Protein AF-A0A3P5Z8S3-F1 (afdb_monomer_lite)

Sequence (194 aa):
IYSYSTIAWAASMSKGVREDVEYGYKEKSTVGMVFNFFSGLGDKPSKGPMWKGVIVAYIIVALSWLIATANIFVVIHVIGSYQIYAMPVFEMMETLLVKKLNFRPTTILRFCVRSFYVAATMFLGMTFPIFGGLLAFFGGFAFAPTTYFIRLKYGLSWWANWVCIAFGIFLMVLSPIGELRTIVIQAKEYQFYS

InterPro domains:
  IPR013057 Amino acid transporter, transmembrane domain [PF01490] (64-176)

Secondary structure (DSSP, 8-state):
-HHHHHHHHHHHHHH---TTS--S-S--SHHHHHHHHHHHHHSPPPHHHHHHHHHHHHHHHHHHHHHHHHHHHHHHHHHHHHHHHHHHHHHHHHHHHHHTS-----HHHHHHHHHHHHHHHHHHHHH-TTHHHHHHHHHHHHHHHHTTSS---SSTHHHHHHHHHHHHHHHHHHHHHHHHHHHHHHHHH--S--

pLDDT: mean 77.06, std 12.46, range [44.19, 95.25]

Organism: Brassica campestris (NCBI:txid3711)

Foldseek 3Di:
DVLVVVLVVVLDVVVPDDPPDDPDDPDPDPVVVVVVVVVVVVDDDDPPSVVVSVVVSVVVVVVVVVVVVVVVVVVVVVVVVCVVVVVVVLVVVLCCCCPVVVDDDDPVVSVVSVVVVVVVVVVCVVQDVLVVLVVQLVVLQPPLPPVLPDDDDDDPCPVVSVVVNVVSVVSSVVRNVVSVVVSVVCVVPDDSDD

Structure (mmCIF, N/CA/C/O backbone):
data_AF-A0A3P5Z8S3-F1
#
_entry.id   AF-A0A3P5Z8S3-F1
#
loop_
_atom_site.group_PDB
_atom_site.id
_atom_site.type_symbol
_atom_site.label_atom_id
_atom_site.label_alt_id
_atom_site.label_comp_id
_atom_site.label_asym_id
_atom_site.label_entity_id
_atom_site.label_seq_id
_atom_site.pdbx_PDB_ins_code
_atom_site.Cartn_x
_atom_site.Cartn_y
_atom_site.Cartn_z
_atom_site.occupancy
_atom_site.B_iso_or_equiv
_atom_site.auth_seq_id
_atom_site.auth_comp_id
_atom_site.auth_asym_id
_atom_site.auth_atom_id
_atom_site.pdbx_PDB_model_num
ATOM 1 N N . ILE A 1 1 ? 19.200 -25.493 4.144 1.00 46.25 1 ILE A N 1
ATOM 2 C CA . ILE A 1 1 ? 19.167 -26.577 3.125 1.00 46.25 1 ILE A CA 1
ATOM 3 C C . ILE A 1 1 ? 18.846 -26.027 1.730 1.00 46.25 1 ILE A C 1
ATOM 5 O O . ILE A 1 1 ? 19.602 -26.315 0.815 1.00 46.25 1 ILE A O 1
ATOM 9 N N . TYR A 1 2 ? 17.852 -25.142 1.569 1.00 44.19 2 TYR A N 1
ATOM 10 C CA . TYR A 1 2 ? 17.514 -24.528 0.269 1.00 44.19 2 TYR A CA 1
ATOM 11 C C . TYR A 1 2 ? 18.638 -23.729 -0.424 1.00 44.19 2 TYR A C 1
ATOM 13 O O . TYR A 1 2 ? 18.627 -23.618 -1.647 1.00 44.19 2 TYR A O 1
ATOM 21 N N . SER A 1 3 ? 19.631 -23.218 0.315 1.00 50.75 3 SER A N 1
ATOM 22 C CA . SER A 1 3 ? 20.747 -22.448 -0.260 1.00 50.75 3 SER A CA 1
ATOM 23 C C . SER A 1 3 ? 21.758 -23.297 -1.037 1.00 50.75 3 SER A C 1
ATOM 25 O O . SER A 1 3 ? 22.283 -22.833 -2.037 1.00 50.75 3 SER A O 1
ATOM 27 N N . TYR A 1 4 ? 22.032 -24.546 -0.639 1.00 51.22 4 TYR A N 1
ATOM 28 C CA . TYR A 1 4 ? 23.038 -25.360 -1.342 1.00 51.22 4 TYR A CA 1
ATOM 29 C C . TYR A 1 4 ? 22.531 -25.850 -2.707 1.00 51.22 4 TYR A C 1
ATOM 31 O O . TYR A 1 4 ? 23.275 -25.826 -3.688 1.00 51.22 4 TYR A O 1
ATOM 39 N N . SER A 1 5 ? 21.249 -26.216 -2.798 1.00 57.47 5 SER A N 1
ATOM 40 C CA . SER A 1 5 ? 20.619 -26.666 -4.047 1.00 57.47 5 SER A CA 1
ATOM 41 C C . SER A 1 5 ? 20.479 -25.540 -5.076 1.00 57.47 5 SER A C 1
ATOM 43 O O . SER A 1 5 ? 20.698 -25.765 -6.263 1.00 57.47 5 SER A O 1
ATOM 45 N N . THR A 1 6 ? 20.181 -24.313 -4.639 1.00 57.97 6 THR A N 1
ATOM 46 C CA . THR A 1 6 ? 20.096 -23.142 -5.532 1.00 57.97 6 THR A CA 1
ATOM 47 C C . THR A 1 6 ? 21.464 -22.719 -6.065 1.00 57.97 6 THR A C 1
ATOM 49 O O . THR A 1 6 ? 21.572 -22.363 -7.236 1.00 57.97 6 THR A O 1
ATOM 52 N N . ILE A 1 7 ? 22.524 -22.834 -5.259 1.00 60.22 7 ILE A N 1
ATOM 53 C CA . ILE A 1 7 ? 23.904 -22.557 -5.692 1.00 60.22 7 ILE A CA 1
ATOM 54 C C . ILE A 1 7 ? 24.372 -23.579 -6.737 1.00 60.22 7 ILE A C 1
ATOM 56 O O . ILE A 1 7 ? 24.941 -23.193 -7.759 1.00 60.22 7 ILE A O 1
ATOM 60 N N . ALA A 1 8 ? 24.105 -24.872 -6.518 1.00 63.91 8 ALA A N 1
ATOM 61 C CA . ALA A 1 8 ? 24.443 -25.927 -7.476 1.00 63.91 8 ALA A CA 1
ATOM 62 C C . ALA A 1 8 ? 23.686 -25.760 -8.807 1.00 63.91 8 ALA A C 1
ATOM 64 O O . ALA A 1 8 ? 24.274 -25.900 -9.881 1.00 63.91 8 ALA A O 1
ATOM 65 N N . TRP A 1 9 ? 22.404 -25.391 -8.742 1.00 67.62 9 TRP A N 1
ATOM 66 C CA . TRP A 1 9 ? 21.573 -25.150 -9.921 1.00 67.62 9 TRP A CA 1
ATOM 67 C C . TRP A 1 9 ? 22.017 -23.906 -10.712 1.00 67.62 9 TRP A C 1
ATOM 69 O O . TRP A 1 9 ? 22.189 -23.978 -11.928 1.00 67.62 9 TRP A O 1
ATOM 79 N N . ALA A 1 10 ? 22.318 -22.794 -10.033 1.00 62.22 10 ALA A N 1
ATOM 80 C CA . ALA A 1 10 ? 22.828 -21.576 -10.669 1.00 62.22 10 ALA A CA 1
ATOM 81 C C . ALA A 1 10 ? 24.206 -21.782 -11.327 1.00 62.22 10 ALA A C 1
ATOM 83 O O . ALA A 1 10 ? 24.445 -21.317 -12.444 1.00 62.22 10 ALA A O 1
ATOM 84 N N . ALA A 1 11 ? 25.105 -22.526 -10.673 1.00 61.81 11 ALA A N 1
ATOM 85 C CA . ALA A 1 11 ? 26.405 -22.870 -11.244 1.00 61.81 11 ALA A CA 1
ATOM 86 C C . ALA A 1 11 ? 26.272 -23.780 -12.479 1.00 61.81 11 ALA A C 1
ATOM 88 O O . ALA A 1 11 ? 27.020 -23.598 -13.441 1.00 61.81 11 ALA A O 1
ATOM 89 N N . SER A 1 12 ? 25.303 -24.704 -12.473 1.00 65.06 12 SER A N 1
ATOM 90 C CA . SER A 1 12 ? 24.977 -25.562 -13.619 1.00 65.06 12 SER A CA 1
ATOM 91 C C . SER A 1 12 ? 24.490 -24.738 -14.815 1.00 65.06 12 SER A C 1
ATOM 93 O O . SER A 1 12 ? 25.054 -24.844 -15.902 1.00 65.06 12 SER A O 1
ATOM 95 N N . MET A 1 13 ? 23.543 -23.817 -14.597 1.00 67.44 13 MET A N 1
ATOM 96 C CA . MET A 1 13 ? 23.069 -22.915 -15.655 1.00 67.44 13 MET A CA 1
ATOM 97 C C . MET A 1 13 ? 24.183 -22.035 -16.230 1.00 67.44 13 MET A C 1
ATOM 99 O O . MET A 1 13 ? 24.263 -21.873 -17.442 1.00 67.44 13 MET A O 1
ATOM 103 N N . SER A 1 14 ? 25.077 -21.501 -15.386 1.00 63.34 14 SER A N 1
ATOM 104 C CA . SER A 1 14 ? 26.167 -20.628 -15.852 1.00 63.34 14 SER A CA 1
ATOM 105 C C . SER A 1 14 ? 27.211 -21.334 -16.723 1.00 63.34 14 SER A C 1
ATOM 107 O O . SER A 1 14 ? 27.906 -20.677 -17.494 1.00 63.34 14 SER A O 1
ATOM 109 N N . LYS A 1 15 ? 27.354 -22.659 -16.582 1.00 64.38 15 LYS A N 1
ATOM 110 C CA . LYS A 1 15 ? 28.307 -23.453 -17.367 1.00 64.38 15 LYS A CA 1
ATOM 111 C C . LYS A 1 15 ? 27.737 -23.896 -18.712 1.00 64.38 15 LYS A C 1
ATOM 113 O O . LYS A 1 15 ? 28.531 -24.207 -19.594 1.00 64.38 15 LYS A O 1
ATOM 118 N N . GLY A 1 16 ? 26.411 -23.890 -18.863 1.00 62.31 16 GLY A N 1
ATOM 119 C CA . GLY A 1 16 ? 25.730 -24.271 -20.097 1.00 62.31 16 GLY A CA 1
ATOM 120 C C . GLY A 1 16 ? 26.025 -25.707 -20.546 1.00 62.31 16 GLY A C 1
ATOM 121 O O . GLY A 1 16 ? 26.649 -26.502 -19.837 1.00 62.31 16 GLY A O 1
ATOM 122 N N . VAL A 1 17 ? 25.553 -26.043 -21.745 1.00 64.56 17 VAL A N 1
ATOM 123 C CA . VAL A 1 17 ? 25.921 -27.285 -22.435 1.00 64.56 17 VAL A CA 1
ATOM 124 C C . VAL A 1 17 ? 27.314 -27.083 -23.031 1.00 64.56 17 VAL A C 1
ATOM 126 O O . VAL A 1 17 ? 27.548 -26.119 -23.751 1.00 64.56 17 VAL A O 1
ATOM 129 N N . ARG A 1 18 ? 28.253 -27.964 -22.689 1.00 61.31 18 ARG A N 1
ATOM 130 C CA . ARG A 1 18 ? 29.611 -27.967 -23.227 1.00 61.31 18 ARG A CA 1
ATOM 131 C C . ARG A 1 18 ? 29.647 -28.885 -24.440 1.00 61.31 18 ARG A C 1
ATOM 133 O O . ARG A 1 18 ? 29.486 -30.092 -24.304 1.00 61.31 18 ARG A O 1
ATOM 140 N N . GLU A 1 19 ? 29.820 -28.292 -25.613 1.00 60.84 19 GLU A N 1
ATOM 141 C CA . GLU A 1 19 ? 29.729 -28.982 -26.907 1.00 60.84 19 GLU A CA 1
ATOM 142 C C . GLU A 1 19 ? 30.875 -29.983 -27.154 1.00 60.84 19 GLU A C 1
ATOM 144 O O . GLU A 1 19 ? 30.766 -30.841 -28.023 1.00 60.84 19 GLU A O 1
ATOM 149 N N . ASP A 1 20 ? 31.951 -29.924 -26.362 1.00 62.97 20 ASP A N 1
ATOM 150 C CA . ASP A 1 20 ? 33.158 -30.751 -26.472 1.00 62.97 20 ASP A CA 1
ATOM 151 C C . ASP A 1 20 ? 33.179 -31.973 -25.531 1.00 62.97 20 ASP A C 1
ATOM 153 O O . ASP A 1 20 ? 34.211 -32.632 -25.385 1.00 62.97 20 ASP A O 1
ATOM 157 N N . VAL A 1 21 ? 32.058 -32.293 -24.873 1.00 67.69 21 VAL A N 1
ATOM 158 C CA . VAL A 1 21 ? 31.990 -33.363 -23.867 1.00 67.69 21 VAL A CA 1
ATOM 159 C C . VAL A 1 21 ? 30.983 -34.432 -24.281 1.00 67.69 21 VAL A C 1
ATOM 161 O O . VAL A 1 21 ? 29.817 -34.150 -24.532 1.00 67.69 21 VAL A O 1
ATOM 164 N N . GLU A 1 22 ? 31.418 -35.691 -24.318 1.00 67.50 22 GLU A N 1
ATOM 165 C CA . GLU A 1 22 ? 30.537 -36.826 -24.592 1.00 67.50 22 GLU A CA 1
ATOM 166 C C . GLU A 1 22 ? 29.605 -37.075 -23.394 1.00 67.50 22 GLU A C 1
ATOM 168 O O . GLU A 1 22 ? 30.047 -37.453 -22.308 1.00 67.50 22 GLU A O 1
ATOM 173 N N . TYR A 1 23 ? 28.304 -36.846 -23.593 1.00 64.50 23 TYR A N 1
ATOM 174 C CA . TYR A 1 23 ? 27.258 -36.973 -22.567 1.00 64.50 23 TYR A CA 1
ATOM 175 C C . TYR A 1 23 ? 26.764 -38.414 -22.343 1.00 64.50 23 TYR A C 1
ATOM 177 O O . TYR A 1 23 ? 25.821 -38.640 -21.584 1.00 64.50 23 TYR A O 1
ATOM 185 N N . GLY A 1 24 ? 27.380 -39.395 -23.005 1.00 67.00 24 GLY A N 1
ATOM 186 C CA . GLY A 1 24 ? 27.080 -40.811 -22.819 1.00 67.00 24 GLY A CA 1
ATOM 187 C C . GLY A 1 24 ? 27.649 -41.369 -21.512 1.00 67.00 24 GLY A C 1
ATOM 188 O O . GLY A 1 24 ? 28.628 -40.862 -20.961 1.00 67.00 24 GLY A O 1
ATOM 189 N N . TYR A 1 25 ? 27.059 -42.461 -21.017 1.00 57.38 25 TYR A N 1
ATOM 190 C CA . TYR A 1 25 ? 27.659 -43.229 -19.929 1.00 57.38 25 TYR A CA 1
ATOM 191 C C . TYR A 1 25 ? 28.999 -43.795 -20.400 1.00 57.38 25 TYR A C 1
ATOM 193 O O . TYR A 1 25 ? 29.034 -44.684 -21.250 1.00 57.38 25 TYR A O 1
ATOM 201 N N . LYS A 1 26 ? 30.101 -43.292 -19.830 1.00 64.19 26 LYS A N 1
ATOM 202 C CA . LYS A 1 26 ? 31.448 -43.805 -20.128 1.00 64.19 26 LYS A CA 1
ATOM 203 C C . LYS A 1 26 ? 31.599 -45.294 -19.796 1.00 64.19 26 LYS A C 1
ATOM 205 O O . LYS A 1 26 ? 32.392 -45.974 -20.429 1.00 64.19 26 LYS A O 1
ATOM 210 N N . GLU A 1 27 ? 30.798 -45.802 -18.858 1.00 67.75 27 GLU A N 1
ATOM 211 C CA . GLU A 1 27 ? 30.760 -47.207 -18.451 1.00 67.75 27 GLU A CA 1
ATOM 212 C C . GLU A 1 27 ? 29.374 -47.808 -18.703 1.00 67.75 27 GLU A C 1
ATOM 214 O O . GLU A 1 27 ? 28.373 -47.305 -18.195 1.00 67.75 27 GLU A O 1
ATOM 219 N N . LYS A 1 28 ? 29.303 -48.921 -19.443 1.00 71.38 28 LYS A N 1
ATOM 220 C CA . LYS A 1 28 ? 28.037 -49.639 -19.710 1.00 71.38 28 LYS A CA 1
ATOM 221 C C . LYS A 1 28 ? 27.662 -50.641 -18.608 1.00 71.38 28 LYS A C 1
ATOM 223 O O . LYS A 1 28 ? 26.602 -51.256 -18.682 1.00 71.38 28 LYS A O 1
ATOM 228 N N . SER A 1 29 ? 28.519 -50.818 -17.596 1.00 77.88 29 SER A N 1
ATOM 229 C CA . SER A 1 29 ? 28.310 -51.756 -16.486 1.00 77.88 29 SER A CA 1
ATOM 230 C C . SER A 1 29 ? 27.855 -51.045 -15.205 1.00 77.88 29 SER A C 1
ATOM 232 O O . SER A 1 29 ? 28.361 -49.978 -14.849 1.00 77.88 29 SER A O 1
ATOM 234 N N . THR A 1 30 ? 26.922 -51.658 -14.468 1.00 78.56 30 THR A N 1
ATOM 235 C CA . THR A 1 30 ? 26.408 -51.134 -13.187 1.00 78.56 30 THR A CA 1
ATOM 236 C C . THR A 1 30 ? 27.520 -50.945 -12.153 1.00 78.56 30 THR A C 1
ATOM 238 O O . THR A 1 30 ? 27.520 -49.968 -11.411 1.00 78.56 30 THR A O 1
ATOM 241 N N . VAL A 1 31 ? 28.507 -51.845 -12.139 1.00 81.06 31 VAL A N 1
ATOM 242 C CA . VAL A 1 31 ? 29.645 -51.799 -11.209 1.00 81.06 31 VAL A CA 1
ATOM 243 C C . VAL A 1 31 ? 30.584 -50.633 -11.538 1.00 81.06 31 VAL A C 1
ATOM 245 O O . VAL A 1 31 ? 30.966 -49.891 -10.635 1.00 81.06 31 VAL A O 1
ATOM 248 N N . GLY A 1 32 ? 30.890 -50.403 -12.820 1.00 80.19 32 GLY A N 1
ATOM 249 C CA . GLY A 1 32 ? 31.724 -49.276 -13.256 1.00 80.19 32 GLY A CA 1
ATOM 250 C C . GLY A 1 32 ? 31.097 -47.913 -12.950 1.00 80.19 32 GLY A C 1
ATOM 251 O O . GLY A 1 32 ? 31.796 -46.990 -12.532 1.00 80.19 32 GLY A O 1
ATOM 252 N N . MET A 1 33 ? 29.769 -47.793 -13.061 1.00 78.81 33 MET A N 1
ATOM 253 C CA . MET A 1 33 ? 29.049 -46.580 -12.649 1.00 78.81 33 MET A CA 1
ATOM 254 C C . MET A 1 33 ? 29.159 -46.312 -11.141 1.00 78.81 33 MET A C 1
ATOM 256 O O . MET A 1 33 ? 29.400 -45.172 -10.747 1.00 78.81 33 MET A O 1
ATOM 260 N N . VAL A 1 34 ? 29.027 -47.344 -10.300 1.00 82.81 34 VAL A N 1
ATOM 261 C CA . VAL A 1 34 ? 29.135 -47.203 -8.837 1.00 82.81 34 VAL A CA 1
ATOM 262 C C . VAL A 1 34 ? 30.557 -46.816 -8.421 1.00 82.81 34 VAL A C 1
ATOM 264 O O . VAL A 1 34 ? 30.726 -45.909 -7.607 1.00 82.81 34 VAL A O 1
ATOM 267 N N . PHE A 1 35 ? 31.588 -47.431 -9.007 1.00 83.56 35 PHE A N 1
ATOM 268 C CA . PHE A 1 35 ? 32.975 -47.069 -8.698 1.00 83.56 35 PHE A CA 1
ATOM 269 C C . PHE A 1 35 ? 33.331 -45.653 -9.157 1.00 83.56 35 PHE A C 1
ATOM 271 O O . PHE 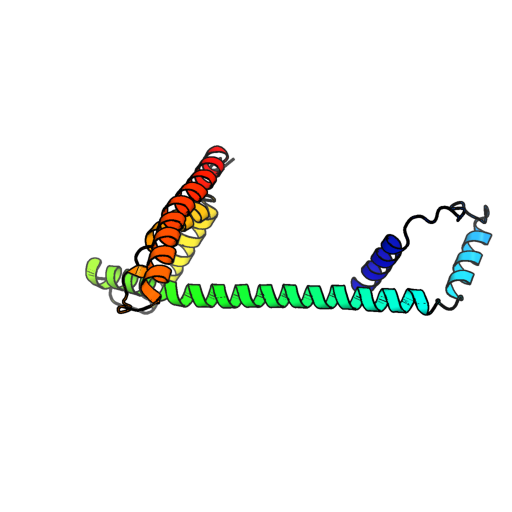A 1 35 ? 33.877 -44.893 -8.362 1.00 83.56 35 PHE A O 1
ATOM 278 N N . ASN A 1 36 ? 32.949 -45.252 -10.375 1.00 78.88 36 ASN A N 1
ATOM 279 C CA . ASN A 1 36 ? 33.179 -43.883 -10.852 1.00 78.88 36 ASN A CA 1
ATOM 280 C C . ASN A 1 36 ? 32.465 -42.835 -9.988 1.00 78.88 36 ASN A C 1
ATOM 282 O O . ASN A 1 36 ? 33.009 -41.756 -9.750 1.00 78.88 36 ASN A O 1
ATOM 286 N N . PHE A 1 37 ? 31.274 -43.155 -9.475 1.00 82.50 37 PHE A N 1
ATOM 287 C CA . PHE A 1 37 ? 30.573 -42.299 -8.524 1.00 82.50 37 PHE A CA 1
ATOM 288 C C . PHE A 1 37 ? 31.371 -42.113 -7.223 1.00 82.50 37 PHE A C 1
ATOM 290 O O . PHE A 1 37 ? 31.594 -40.978 -6.802 1.00 82.50 37 PHE A O 1
ATOM 297 N N . PHE A 1 38 ? 31.852 -43.200 -6.608 1.00 83.62 38 PHE A N 1
ATOM 298 C CA . PHE A 1 38 ? 32.649 -43.120 -5.377 1.00 83.62 38 PHE A CA 1
ATOM 299 C C . PHE A 1 38 ? 34.012 -42.449 -5.585 1.00 83.62 38 PHE A C 1
ATOM 301 O O . PHE A 1 38 ? 34.450 -41.694 -4.718 1.00 83.62 38 PHE A O 1
ATOM 308 N N . SER A 1 39 ? 34.659 -42.657 -6.733 1.00 78.50 39 SER A N 1
ATOM 309 C CA . SER A 1 39 ? 35.897 -41.957 -7.091 1.00 78.50 39 SER A CA 1
ATOM 310 C C . SER A 1 39 ? 35.679 -40.448 -7.221 1.00 78.50 39 SER A C 1
ATOM 312 O O . SER A 1 39 ? 36.454 -39.675 -6.663 1.00 78.50 39 SER A O 1
ATOM 314 N N . GLY A 1 40 ? 34.578 -40.020 -7.849 1.00 74.94 40 GLY A N 1
ATOM 315 C CA . GLY A 1 40 ? 34.229 -38.601 -7.970 1.00 74.94 40 GLY A CA 1
ATOM 316 C C . GLY A 1 40 ? 33.944 -37.901 -6.633 1.00 74.94 40 GLY A C 1
ATOM 317 O O . GLY A 1 40 ? 34.104 -36.686 -6.540 1.00 74.94 40 GLY A O 1
ATOM 318 N N . LEU A 1 41 ? 33.574 -38.643 -5.580 1.00 75.69 41 LEU A N 1
ATOM 319 C CA . LEU A 1 41 ? 33.438 -38.102 -4.218 1.00 75.69 41 LEU A CA 1
ATOM 320 C C . LEU A 1 41 ? 34.791 -37.835 -3.538 1.00 75.69 41 LEU A C 1
ATOM 322 O O . LEU A 1 41 ? 34.856 -37.025 -2.613 1.00 75.69 41 LEU A O 1
ATOM 326 N N . GLY A 1 42 ? 35.858 -38.514 -3.970 1.00 75.12 42 GLY A N 1
ATOM 327 C CA . GLY A 1 42 ? 37.213 -38.342 -3.439 1.00 75.12 42 GLY A CA 1
ATOM 328 C C . GLY A 1 42 ? 37.993 -37.190 -4.079 1.00 75.12 42 GLY A C 1
ATOM 329 O O . GLY A 1 42 ? 38.999 -36.743 -3.518 1.00 75.12 42 GLY A O 1
ATOM 330 N N . ASP A 1 43 ? 37.535 -36.690 -5.228 1.00 75.06 43 ASP A N 1
ATOM 331 C CA . ASP A 1 43 ? 38.222 -35.639 -5.970 1.00 75.06 43 ASP A CA 1
ATOM 332 C C . ASP A 1 43 ? 38.092 -34.274 -5.284 1.00 75.06 43 ASP A C 1
ATOM 334 O O . ASP A 1 43 ? 37.008 -33.785 -4.954 1.00 75.06 43 ASP A O 1
ATOM 338 N N . LYS A 1 44 ? 39.236 -33.612 -5.081 1.00 65.50 44 LYS A N 1
ATOM 339 C CA . LYS A 1 44 ? 39.278 -32.287 -4.453 1.00 65.50 44 LYS A CA 1
ATOM 340 C C . LYS A 1 44 ? 38.672 -31.245 -5.404 1.00 65.50 44 LYS A C 1
ATOM 342 O O . LYS A 1 44 ? 39.171 -31.082 -6.520 1.00 65.50 44 LYS A O 1
ATOM 347 N N . PRO A 1 45 ? 37.654 -30.478 -4.977 1.00 64.81 45 PRO A N 1
ATOM 348 C CA . PRO A 1 45 ? 37.000 -29.509 -5.845 1.00 64.81 45 PRO A CA 1
ATOM 349 C C . PRO A 1 45 ? 37.949 -28.374 -6.255 1.00 64.81 45 PRO A C 1
ATOM 351 O O . PRO A 1 45 ? 38.734 -27.853 -5.458 1.00 64.81 45 PRO A O 1
ATOM 354 N N . SER A 1 46 ? 37.852 -27.956 -7.519 1.00 68.88 46 SER A N 1
ATOM 355 C CA . SER A 1 46 ? 38.651 -26.859 -8.075 1.00 68.88 46 SER A CA 1
ATOM 356 C C . SER A 1 46 ? 38.274 -25.510 -7.448 1.00 68.88 46 SER A C 1
ATOM 358 O O . SER A 1 46 ? 37.108 -25.108 -7.451 1.00 68.88 46 SER A O 1
ATOM 360 N N . LYS A 1 47 ? 39.274 -24.772 -6.943 1.00 70.62 47 LYS A N 1
ATOM 361 C CA . LYS A 1 47 ? 39.077 -23.504 -6.212 1.00 70.62 47 LYS A CA 1
ATOM 362 C C . LYS A 1 47 ? 38.480 -22.380 -7.075 1.00 70.62 47 LYS A C 1
ATOM 364 O O . LYS A 1 47 ? 37.696 -21.586 -6.567 1.00 70.62 47 LYS A O 1
ATOM 369 N N . GLY A 1 48 ? 38.805 -22.312 -8.368 1.00 74.38 48 GLY A N 1
ATOM 370 C CA . GLY A 1 48 ? 38.390 -21.208 -9.251 1.00 74.38 48 GLY A CA 1
ATOM 371 C C . GLY A 1 48 ? 36.869 -21.110 -9.464 1.00 74.38 48 GLY A C 1
ATOM 372 O O . GLY A 1 48 ? 36.274 -20.074 -9.164 1.00 74.38 48 GLY A O 1
ATOM 373 N N . PRO A 1 49 ? 36.202 -22.180 -9.935 1.00 74.62 49 PRO A N 1
ATOM 374 C CA . PRO A 1 49 ? 34.744 -22.217 -10.064 1.00 74.62 49 PRO A CA 1
ATOM 375 C C . PRO A 1 49 ? 34.012 -22.066 -8.722 1.00 74.62 49 PRO A C 1
ATOM 377 O O . PRO A 1 49 ? 32.920 -21.506 -8.680 1.00 74.62 49 PRO A O 1
ATOM 380 N N . MET A 1 50 ? 34.621 -22.529 -7.626 1.00 71.56 50 MET A N 1
ATOM 381 C CA . MET A 1 50 ? 34.023 -22.482 -6.291 1.00 71.56 50 MET A CA 1
ATOM 382 C C . MET A 1 50 ? 33.883 -21.045 -5.774 1.00 71.56 50 MET A C 1
ATOM 384 O O . MET A 1 50 ? 32.816 -20.668 -5.299 1.00 71.56 50 MET A O 1
ATOM 388 N N . TRP A 1 51 ? 34.913 -20.211 -5.946 1.00 74.81 51 TRP A N 1
ATOM 389 C CA . TRP A 1 51 ? 34.859 -18.795 -5.560 1.00 74.81 51 TRP A CA 1
ATOM 390 C C . TRP A 1 51 ? 33.810 -18.005 -6.353 1.00 74.81 51 TRP A C 1
ATOM 392 O O . TRP A 1 51 ? 33.101 -17.183 -5.777 1.00 74.81 51 TRP A O 1
ATOM 402 N N . LYS A 1 52 ? 33.634 -18.306 -7.648 1.00 73.00 52 LYS A N 1
ATOM 403 C CA . LYS A 1 52 ? 32.552 -17.713 -8.454 1.00 73.00 52 LYS A CA 1
ATOM 404 C C . LYS A 1 52 ? 31.170 -18.090 -7.910 1.00 73.00 52 LYS A C 1
ATOM 406 O O . LYS A 1 52 ? 30.311 -17.222 -7.794 1.00 73.00 52 LYS A O 1
ATOM 411 N N . GLY A 1 53 ? 30.977 -19.352 -7.517 1.00 74.44 53 GLY A N 1
ATOM 412 C CA . GLY A 1 53 ? 29.737 -19.813 -6.884 1.00 74.44 53 GLY A CA 1
ATOM 413 C C . GLY A 1 53 ? 29.444 -19.113 -5.553 1.00 74.44 53 GLY A C 1
ATOM 414 O O . GLY A 1 53 ? 28.306 -18.719 -5.312 1.00 74.44 53 GLY A O 1
ATOM 415 N N . VAL A 1 54 ? 30.469 -18.889 -4.723 1.00 76.31 54 VAL A N 1
ATOM 416 C CA . VAL A 1 54 ? 30.336 -18.166 -3.444 1.00 76.31 54 VAL A CA 1
ATOM 417 C C . VAL A 1 54 ? 29.934 -16.705 -3.661 1.00 76.31 54 VAL A C 1
ATOM 419 O O . VAL A 1 54 ? 29.026 -16.218 -2.991 1.00 76.31 54 VAL A O 1
ATOM 422 N N . ILE A 1 55 ? 30.555 -16.014 -4.622 1.00 80.06 55 ILE A N 1
ATOM 423 C CA . ILE A 1 55 ? 30.224 -14.616 -4.940 1.00 80.06 55 ILE A CA 1
ATOM 424 C C . ILE A 1 55 ? 28.776 -14.500 -5.437 1.00 80.06 55 ILE A C 1
ATOM 426 O O . ILE A 1 55 ? 28.027 -13.650 -4.959 1.00 80.06 55 ILE A O 1
ATOM 430 N N . VAL A 1 56 ? 28.348 -15.386 -6.343 1.00 79.12 56 VAL A N 1
ATOM 431 C CA . VAL A 1 56 ? 26.963 -15.415 -6.847 1.00 79.12 56 VAL A CA 1
ATOM 432 C C . VAL A 1 56 ? 25.966 -15.697 -5.719 1.00 79.12 56 VAL A C 1
ATOM 434 O O . VAL A 1 56 ? 24.947 -15.016 -5.617 1.00 79.12 56 VAL A O 1
ATOM 437 N N . ALA A 1 57 ? 26.275 -16.644 -4.829 1.00 71.06 57 ALA A N 1
ATOM 438 C CA . ALA A 1 57 ? 25.446 -16.942 -3.663 1.00 71.06 57 ALA A CA 1
ATOM 439 C C . ALA A 1 57 ? 25.280 -15.718 -2.751 1.00 71.06 57 ALA A C 1
ATOM 441 O O . ALA A 1 57 ? 24.170 -15.413 -2.315 1.00 71.06 57 ALA A O 1
ATOM 442 N N . TYR A 1 58 ? 26.373 -14.994 -2.501 1.00 76.19 58 TYR A N 1
ATOM 443 C CA . TYR A 1 58 ? 26.358 -13.792 -1.674 1.00 76.19 58 TYR A CA 1
ATOM 444 C C . TYR A 1 58 ? 25.485 -12.687 -2.284 1.00 76.19 58 TYR A C 1
ATOM 446 O O . TYR A 1 58 ? 24.705 -12.065 -1.567 1.00 76.19 58 TYR A O 1
ATOM 454 N N . ILE A 1 59 ? 25.542 -12.493 -3.606 1.00 79.44 59 ILE A N 1
ATOM 455 C CA . ILE A 1 59 ? 24.711 -11.507 -4.319 1.00 79.44 59 ILE A CA 1
ATOM 456 C C . ILE A 1 59 ? 23.217 -11.858 -4.218 1.00 79.44 59 ILE A C 1
ATOM 458 O O . ILE A 1 59 ? 22.405 -10.982 -3.927 1.00 79.44 59 ILE A O 1
ATOM 462 N N . ILE A 1 60 ? 22.843 -13.130 -4.399 1.00 77.62 60 ILE A N 1
ATOM 463 C CA . ILE A 1 60 ? 21.440 -13.583 -4.294 1.00 77.62 60 ILE A CA 1
ATOM 464 C C . ILE A 1 60 ? 20.905 -13.390 -2.867 1.00 77.62 60 ILE A C 1
ATOM 466 O O . ILE A 1 60 ? 19.783 -12.909 -2.672 1.00 77.62 60 ILE A O 1
ATOM 470 N N . VAL A 1 61 ? 21.712 -13.739 -1.861 1.00 73.62 61 VAL A N 1
ATOM 471 C CA . VAL A 1 61 ? 21.353 -13.556 -0.449 1.00 73.62 61 VAL A CA 1
ATOM 472 C C . VAL A 1 61 ? 21.214 -12.068 -0.124 1.00 73.62 61 VAL A C 1
ATOM 474 O O . VAL A 1 61 ? 20.202 -11.670 0.449 1.00 73.62 61 VAL A O 1
ATOM 477 N N . ALA A 1 62 ? 22.167 -11.233 -0.544 1.00 78.69 62 ALA A N 1
ATOM 478 C CA . ALA A 1 62 ? 22.119 -9.786 -0.336 1.00 78.69 62 ALA A CA 1
ATOM 479 C C . ALA A 1 62 ? 20.879 -9.141 -0.982 1.00 78.69 62 ALA A C 1
ATOM 481 O O . ALA A 1 62 ? 20.215 -8.317 -0.353 1.00 78.69 62 ALA A O 1
ATOM 482 N N . LEU A 1 63 ? 20.513 -9.561 -2.198 1.00 78.44 63 LEU A N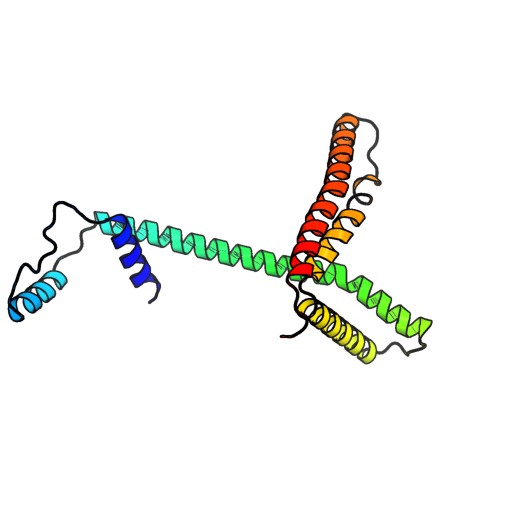 1
ATOM 483 C CA . LEU A 1 63 ? 19.314 -9.074 -2.882 1.00 78.44 63 LEU A CA 1
ATOM 484 C C . LEU A 1 63 ? 18.025 -9.487 -2.154 1.00 78.44 63 LEU A C 1
ATOM 486 O O . LEU A 1 63 ? 17.091 -8.697 -2.048 1.00 78.44 63 LEU A O 1
ATOM 490 N N . SER A 1 64 ? 17.989 -10.694 -1.589 1.00 82.75 64 SER A N 1
ATOM 491 C CA . SER A 1 64 ? 16.839 -11.176 -0.814 1.00 82.75 64 SER A CA 1
ATOM 492 C C . SER A 1 64 ? 16.622 -10.355 0.465 1.00 82.75 64 SER A C 1
ATOM 494 O O . SER A 1 64 ? 15.488 -9.996 0.781 1.00 82.75 64 SER A O 1
ATOM 496 N N . TRP A 1 65 ? 17.700 -9.987 1.170 1.00 84.44 65 TRP A N 1
ATOM 497 C CA . TRP A 1 65 ? 17.627 -9.092 2.335 1.00 84.44 65 TRP A CA 1
ATOM 498 C C . TRP A 1 65 ? 17.179 -7.676 1.964 1.00 84.44 65 TRP A C 1
ATOM 500 O O . TRP A 1 65 ? 16.419 -7.060 2.715 1.00 84.44 65 TRP A O 1
ATOM 510 N N . LEU A 1 66 ? 17.599 -7.173 0.799 1.00 87.19 66 LEU A N 1
ATOM 511 C CA . LEU A 1 66 ? 17.161 -5.874 0.288 1.00 87.19 66 LEU A CA 1
ATOM 512 C C . LEU A 1 66 ? 15.650 -5.865 0.013 1.00 87.19 66 LEU A C 1
ATOM 514 O O . LEU A 1 66 ? 14.957 -4.942 0.438 1.00 87.19 66 LEU A O 1
ATOM 518 N N . ILE A 1 67 ? 15.129 -6.919 -0.624 1.00 87.00 67 ILE A N 1
ATOM 519 C CA . ILE A 1 67 ? 13.690 -7.085 -0.888 1.00 87.00 67 ILE A CA 1
ATOM 520 C C . ILE A 1 67 ? 12.908 -7.190 0.428 1.00 87.00 67 ILE A C 1
ATOM 522 O O . ILE A 1 67 ? 11.891 -6.520 0.598 1.00 87.00 67 ILE A O 1
ATOM 526 N N . ALA A 1 68 ? 13.394 -7.981 1.390 1.00 91.12 68 ALA A N 1
ATOM 527 C CA . ALA A 1 68 ? 12.762 -8.102 2.703 1.00 91.12 68 ALA A CA 1
ATOM 528 C C . ALA A 1 68 ? 12.705 -6.751 3.437 1.00 91.12 68 ALA A C 1
ATOM 530 O O . ALA A 1 68 ? 11.667 -6.379 3.981 1.00 91.12 68 ALA A O 1
ATOM 531 N N . THR A 1 69 ? 13.796 -5.988 3.392 1.00 92.19 69 THR A N 1
ATOM 532 C CA . THR A 1 69 ? 13.875 -4.650 3.992 1.00 92.19 69 THR A CA 1
ATOM 533 C C . THR A 1 69 ? 12.908 -3.678 3.314 1.00 92.19 69 THR A C 1
ATOM 535 O O . THR A 1 69 ? 12.180 -2.963 4.002 1.00 92.19 69 THR A O 1
ATOM 538 N N . ALA A 1 70 ? 12.831 -3.688 1.980 1.00 91.75 70 ALA A N 1
ATOM 539 C CA . ALA A 1 70 ? 11.869 -2.877 1.234 1.00 91.75 70 ALA A CA 1
ATOM 540 C C . ALA A 1 70 ? 10.420 -3.209 1.628 1.00 91.75 70 ALA A C 1
ATOM 542 O O . ALA A 1 70 ? 9.636 -2.304 1.909 1.00 91.75 70 ALA A O 1
ATOM 543 N N . ASN A 1 71 ? 10.084 -4.497 1.748 1.00 93.69 71 ASN A N 1
ATOM 544 C CA . ASN A 1 71 ? 8.755 -4.928 2.180 1.00 93.69 71 ASN A CA 1
ATOM 545 C C . ASN A 1 71 ? 8.433 -4.469 3.612 1.00 93.69 71 ASN A C 1
ATOM 547 O O . ASN A 1 71 ? 7.312 -4.040 3.877 1.00 93.69 71 ASN A O 1
ATOM 551 N N . ILE A 1 72 ? 9.409 -4.491 4.526 1.00 95.25 72 ILE A N 1
ATOM 552 C CA . ILE A 1 72 ? 9.232 -3.967 5.891 1.00 95.25 72 ILE A CA 1
ATOM 553 C C . ILE A 1 72 ? 8.950 -2.459 5.865 1.00 95.25 72 ILE A C 1
ATOM 555 O O . ILE A 1 72 ? 8.029 -2.002 6.542 1.00 95.25 72 ILE A O 1
ATOM 559 N N . PHE A 1 73 ? 9.686 -1.684 5.062 1.00 92.19 73 PHE A N 1
ATOM 560 C CA . PHE A 1 73 ? 9.427 -0.249 4.917 1.00 92.19 73 PHE A CA 1
ATOM 561 C C . PHE A 1 73 ? 8.027 0.038 4.366 1.00 92.19 73 PHE A C 1
ATOM 563 O O . PHE A 1 73 ? 7.353 0.931 4.881 1.00 92.19 73 PHE A O 1
ATOM 570 N N . VAL A 1 74 ? 7.562 -0.740 3.383 1.00 94.38 74 VAL A N 1
ATOM 571 C CA . VAL A 1 74 ? 6.189 -0.634 2.862 1.00 94.38 74 VAL A CA 1
ATOM 572 C C . VAL A 1 74 ? 5.172 -0.890 3.974 1.00 94.38 74 VAL A C 1
ATOM 574 O O . VAL A 1 74 ? 4.250 -0.096 4.140 1.00 94.38 74 VAL A O 1
ATOM 577 N N . VAL A 1 75 ? 5.359 -1.929 4.792 1.00 94.81 75 VAL A N 1
ATOM 578 C CA . VAL A 1 75 ? 4.450 -2.229 5.912 1.00 94.81 75 VAL A CA 1
ATOM 579 C C . VAL A 1 75 ? 4.425 -1.091 6.934 1.00 94.81 75 VAL A C 1
ATOM 581 O O . VAL A 1 75 ? 3.346 -0.630 7.304 1.00 94.81 75 VAL A O 1
ATOM 584 N N . ILE A 1 76 ? 5.589 -0.592 7.359 1.00 94.62 76 ILE A N 1
ATOM 585 C CA . ILE A 1 76 ? 5.678 0.517 8.322 1.00 94.62 76 ILE A CA 1
ATOM 586 C C . ILE A 1 76 ? 4.994 1.773 7.765 1.00 94.62 76 ILE A C 1
ATOM 588 O O . ILE A 1 76 ? 4.219 2.421 8.471 1.00 94.62 76 ILE A O 1
ATOM 592 N N . HIS A 1 77 ? 5.238 2.102 6.496 1.00 93.12 77 HIS A N 1
ATOM 593 C CA . HIS A 1 77 ? 4.625 3.249 5.830 1.00 93.12 77 HIS A CA 1
ATOM 594 C C . HIS A 1 77 ? 3.099 3.117 5.718 1.00 93.12 77 HIS A C 1
ATOM 596 O O . HIS A 1 77 ? 2.373 4.071 6.006 1.00 93.12 77 HIS A O 1
ATOM 602 N N . VAL A 1 78 ? 2.595 1.941 5.334 1.00 93.00 78 VAL A N 1
ATOM 603 C CA . VAL A 1 78 ? 1.152 1.681 5.207 1.00 93.00 78 VAL A CA 1
ATOM 604 C C . VAL A 1 78 ? 0.466 1.762 6.572 1.00 93.00 78 VAL A C 1
ATOM 606 O O . VAL A 1 78 ? -0.582 2.392 6.693 1.00 93.00 78 VAL A O 1
ATOM 609 N N . ILE A 1 79 ? 1.079 1.214 7.626 1.00 91.69 79 ILE A N 1
ATOM 610 C CA . ILE A 1 79 ? 0.550 1.330 8.993 1.00 91.69 79 ILE A CA 1
ATOM 611 C C . ILE A 1 79 ? 0.545 2.798 9.445 1.00 91.69 79 ILE A C 1
ATOM 613 O O . ILE A 1 79 ? -0.458 3.273 9.979 1.00 91.69 79 ILE A O 1
ATOM 617 N N . GLY A 1 80 ? 1.637 3.533 9.215 1.00 92.38 80 GLY A N 1
ATOM 618 C CA . GLY A 1 80 ? 1.758 4.938 9.613 1.00 92.38 80 GLY A CA 1
ATOM 619 C C . GLY A 1 80 ? 0.770 5.857 8.889 1.00 92.38 80 GLY A C 1
ATOM 620 O O . GLY A 1 80 ? 0.075 6.645 9.530 1.00 92.38 80 GLY A O 1
ATOM 621 N N . SER A 1 81 ? 0.655 5.723 7.567 1.00 89.62 81 SER A N 1
ATOM 622 C CA . SER A 1 81 ? -0.318 6.483 6.772 1.00 89.62 81 SER A CA 1
ATOM 623 C C . SER A 1 81 ? -1.756 6.156 7.182 1.00 89.62 81 SER A C 1
ATOM 625 O O . SER A 1 81 ? -2.547 7.079 7.383 1.00 89.62 81 SER A O 1
ATOM 627 N N . TYR A 1 82 ? -2.086 4.880 7.419 1.00 90.62 82 TYR A N 1
ATOM 628 C CA . TYR A 1 82 ? -3.411 4.488 7.903 1.00 90.62 82 TYR A CA 1
ATOM 629 C C . TYR A 1 82 ? -3.773 5.169 9.228 1.00 90.62 82 TYR A C 1
ATOM 631 O O . TYR A 1 82 ? -4.875 5.694 9.359 1.00 90.62 82 TYR A O 1
ATOM 639 N N . GLN A 1 83 ? -2.855 5.214 10.198 1.00 87.75 83 GLN A N 1
ATOM 640 C CA . GLN A 1 83 ? -3.108 5.868 11.489 1.00 87.75 83 GLN A CA 1
ATOM 641 C C . GLN A 1 83 ? -3.433 7.360 11.323 1.00 87.75 83 GLN A C 1
ATOM 643 O O . GLN A 1 83 ? -4.404 7.844 11.907 1.00 87.75 83 GLN A O 1
ATOM 648 N N . ILE A 1 84 ? -2.663 8.071 10.494 1.00 90.69 84 ILE A N 1
ATOM 649 C CA . ILE A 1 84 ? -2.845 9.510 10.252 1.00 90.69 84 ILE A CA 1
ATOM 650 C C . ILE A 1 84 ? -4.185 9.788 9.558 1.00 90.69 84 ILE A C 1
ATOM 652 O O . ILE A 1 84 ? -4.905 10.701 9.960 1.00 90.69 84 ILE A O 1
ATOM 656 N N . TYR A 1 85 ? -4.552 8.996 8.546 1.00 88.19 85 TYR A N 1
ATOM 657 C CA . TYR A 1 85 ? -5.788 9.216 7.788 1.00 88.19 85 TYR A CA 1
ATOM 658 C C . TYR A 1 85 ? -7.048 8.695 8.493 1.00 88.19 85 TYR A C 1
ATOM 660 O O . TYR A 1 85 ? -8.115 9.292 8.349 1.00 88.19 85 TYR A O 1
ATOM 668 N N . ALA A 1 86 ? -6.962 7.614 9.271 1.00 89.19 86 ALA A N 1
ATOM 669 C CA . ALA A 1 86 ? -8.128 7.017 9.920 1.00 89.19 86 ALA A CA 1
ATOM 670 C C . ALA A 1 86 ? -8.582 7.787 11.174 1.00 89.19 86 ALA A C 1
ATOM 672 O O . ALA A 1 86 ? -9.775 7.806 11.480 1.00 89.19 86 ALA A O 1
ATOM 673 N N . MET A 1 87 ? -7.666 8.450 11.889 1.00 90.38 87 MET A N 1
ATOM 674 C CA . MET A 1 87 ? -7.979 9.202 13.112 1.00 90.38 87 MET A CA 1
ATOM 675 C C . MET A 1 87 ? -9.083 10.267 12.933 1.00 90.38 87 MET A C 1
ATOM 677 O O . MET A 1 87 ? -10.085 10.176 13.647 1.00 90.38 87 MET A O 1
ATOM 681 N N . PRO A 1 88 ? -8.996 11.209 11.970 1.00 89.00 88 PRO A N 1
ATOM 682 C CA . PRO A 1 88 ? -10.047 12.211 11.774 1.00 89.00 88 PRO A CA 1
ATOM 683 C C . PRO A 1 88 ? -11.381 11.592 11.335 1.00 89.00 88 PRO A C 1
ATOM 685 O O . PRO A 1 88 ? -12.449 12.075 11.710 1.00 89.00 88 PRO A O 1
ATOM 688 N N . VAL A 1 89 ? -11.345 10.487 10.582 1.00 89.62 89 VAL A N 1
ATOM 689 C CA . VAL A 1 89 ? -12.557 9.766 10.162 1.00 89.62 89 VAL A CA 1
ATOM 690 C C . VAL A 1 89 ? -13.256 9.138 11.368 1.00 89.62 89 VAL A C 1
ATOM 692 O O . VAL A 1 89 ? -14.475 9.265 11.511 1.00 89.62 89 VAL A O 1
ATOM 695 N N . PHE A 1 90 ? -12.501 8.510 12.275 1.00 90.62 90 PHE A N 1
ATOM 696 C CA . PHE A 1 90 ? -13.054 7.959 13.513 1.00 90.62 90 PHE A CA 1
ATOM 697 C C . PHE A 1 90 ? -13.685 9.037 14.393 1.00 90.62 90 PHE A C 1
ATOM 699 O O . PHE A 1 90 ? -14.781 8.829 14.914 1.00 90.62 90 PHE A O 1
ATOM 706 N N . GLU A 1 91 ? -13.034 10.191 14.523 1.00 89.50 91 GLU A N 1
ATOM 707 C CA . GLU A 1 91 ? -13.557 11.321 15.298 1.00 89.50 91 GLU A CA 1
ATOM 708 C C . GLU A 1 91 ? -14.826 11.918 14.675 1.00 89.50 91 GLU A C 1
ATOM 710 O O . GLU A 1 91 ? -15.772 12.263 15.393 1.00 89.50 91 GLU A O 1
ATOM 715 N N . MET A 1 92 ? -14.897 11.981 13.342 1.00 90.19 92 MET A N 1
ATOM 716 C CA . MET A 1 92 ? -16.094 12.429 12.631 1.00 90.19 92 MET A CA 1
ATOM 717 C C . MET A 1 92 ? -17.269 11.469 12.853 1.00 90.19 92 MET A C 1
ATOM 719 O O . MET A 1 92 ? -18.362 11.918 13.196 1.00 90.19 92 MET A O 1
ATOM 723 N N . MET A 1 93 ? -17.057 10.155 12.732 1.00 88.31 93 MET A N 1
ATOM 724 C CA . MET A 1 93 ? -18.107 9.159 12.988 1.00 88.31 93 MET A CA 1
ATOM 725 C C . MET A 1 93 ? -18.586 9.171 14.444 1.00 88.31 93 MET A C 1
ATOM 727 O O . MET A 1 93 ? -19.790 9.118 14.695 1.00 88.31 93 MET A O 1
ATOM 731 N N . GLU A 1 94 ? -17.667 9.284 15.407 1.00 87.88 94 GLU A N 1
ATOM 732 C CA . GLU A 1 94 ? -18.005 9.408 16.830 1.00 87.88 94 GLU A CA 1
ATOM 733 C C . GLU A 1 94 ? -18.837 10.675 17.082 1.00 87.88 94 GLU A C 1
ATOM 735 O O . GLU A 1 94 ? -19.879 10.622 17.738 1.00 87.88 94 GLU A O 1
ATOM 740 N N . THR A 1 95 ? -18.445 11.799 16.478 1.00 88.19 95 THR A N 1
ATOM 741 C CA . THR A 1 95 ? -19.188 13.062 16.578 1.00 88.19 95 THR A CA 1
ATOM 742 C C . THR A 1 95 ? -20.589 12.951 15.975 1.00 88.19 95 THR A C 1
ATOM 744 O O . THR A 1 95 ? -21.542 13.467 16.560 1.00 88.19 95 THR A O 1
ATOM 747 N N . LEU A 1 96 ? -20.745 12.264 14.840 1.00 88.25 96 LEU A N 1
ATOM 748 C CA . LEU A 1 96 ? -22.054 12.013 14.232 1.00 88.25 96 LEU A CA 1
ATOM 749 C C . LEU A 1 96 ? -22.944 11.172 15.161 1.00 88.25 96 LEU A C 1
ATOM 751 O O . LEU A 1 96 ? -24.085 11.548 15.424 1.00 88.25 96 LEU A O 1
ATOM 755 N N . LEU A 1 97 ? -22.424 10.085 15.728 1.00 87.62 97 LEU A N 1
ATOM 756 C CA . LEU A 1 97 ? -23.192 9.213 16.622 1.00 87.62 97 LEU A CA 1
ATOM 757 C C . LEU A 1 97 ? -23.598 9.910 17.925 1.00 87.62 97 LEU A C 1
ATOM 759 O O . LEU A 1 97 ? -24.732 9.767 18.382 1.00 87.62 97 LEU A O 1
ATOM 763 N N . VAL A 1 98 ? -22.701 10.704 18.506 1.00 88.75 98 VAL A N 1
ATOM 764 C CA . VAL A 1 98 ? -22.963 11.388 19.777 1.00 88.75 98 VAL A CA 1
ATOM 765 C C . VAL A 1 98 ? -23.857 12.613 19.584 1.00 88.75 98 VAL A C 1
ATOM 767 O O . VAL A 1 98 ? -24.804 12.801 20.343 1.00 88.75 98 VAL A O 1
ATOM 770 N N . LYS A 1 99 ? -23.598 13.447 18.566 1.00 86.94 99 LYS A N 1
ATOM 771 C CA . LYS A 1 99 ? -24.300 14.735 18.396 1.00 86.94 99 LYS A CA 1
ATOM 772 C C . LYS A 1 99 ? -25.532 14.677 17.496 1.00 86.94 99 LYS A C 1
ATOM 774 O O . LYS A 1 99 ? -26.425 15.498 17.674 1.00 86.94 99 LYS A O 1
ATOM 779 N N . LYS A 1 100 ? -25.586 13.777 16.506 1.00 85.12 100 LYS A N 1
ATOM 780 C CA . LYS A 1 100 ? -26.760 13.631 15.619 1.00 85.12 100 LYS A CA 1
ATOM 781 C C . LYS A 1 100 ? -27.686 12.502 16.056 1.00 85.12 100 LYS A C 1
ATOM 783 O O . LYS A 1 100 ? -28.893 12.653 15.920 1.00 85.12 100 LYS A O 1
ATOM 788 N N . LEU A 1 101 ? -27.137 11.402 16.576 1.00 85.62 101 LEU A N 1
ATOM 789 C CA . LEU A 1 101 ? -27.911 10.220 16.986 1.00 85.62 101 LEU A CA 1
ATOM 790 C C . LEU A 1 101 ? -28.099 10.102 18.513 1.00 85.62 101 LEU A C 1
ATOM 792 O O . LEU A 1 101 ? -28.669 9.122 18.978 1.00 85.62 101 LEU A O 1
ATOM 796 N N . ASN A 1 102 ? -27.681 11.115 19.288 1.00 86.44 102 ASN A N 1
ATOM 797 C CA . ASN A 1 102 ? -27.857 11.215 20.747 1.00 86.44 102 ASN A CA 1
ATOM 798 C C . ASN A 1 102 ? -27.323 10.012 21.555 1.00 86.44 102 ASN A C 1
ATOM 800 O O . ASN A 1 102 ? -27.803 9.728 22.657 1.00 86.44 102 ASN A O 1
ATOM 804 N N . PHE A 1 103 ? -26.303 9.312 21.052 1.00 85.38 103 PHE A N 1
ATOM 805 C CA . PHE A 1 103 ? -25.625 8.277 21.830 1.00 85.38 103 PHE A CA 1
ATOM 806 C C . PHE A 1 103 ? -24.713 8.886 22.900 1.00 85.38 103 PHE A C 1
ATOM 808 O O . PHE A 1 103 ? -24.093 9.931 22.708 1.00 85.38 103 PHE A O 1
ATOM 815 N N . ARG A 1 104 ? -24.586 8.205 24.044 1.00 84.25 104 ARG A N 1
ATOM 816 C CA . ARG A 1 104 ? -23.648 8.617 25.096 1.00 84.25 104 ARG A CA 1
ATOM 817 C C . ARG A 1 104 ? -22.213 8.249 24.688 1.00 84.25 104 ARG A C 1
ATOM 819 O O . ARG A 1 104 ? -21.993 7.107 24.274 1.00 84.25 104 ARG A O 1
ATOM 826 N N . PRO A 1 105 ? -21.233 9.157 24.836 1.00 83.88 105 PRO A N 1
ATOM 827 C CA . PRO A 1 105 ? -19.839 8.858 24.531 1.00 83.88 105 PRO A CA 1
ATOM 828 C C . PRO A 1 105 ? -19.308 7.829 25.536 1.00 83.88 105 PRO A C 1
ATOM 830 O O . PRO A 1 105 ? -19.145 8.116 26.720 1.00 83.88 105 PRO A O 1
ATOM 833 N N . THR A 1 106 ? -19.071 6.604 25.069 1.00 88.75 106 THR A N 1
ATOM 834 C CA . THR A 1 106 ? -18.543 5.499 25.881 1.00 88.75 106 THR A CA 1
ATOM 835 C C . THR A 1 106 ? -17.384 4.823 25.161 1.00 88.75 106 THR A C 1
ATOM 837 O O . THR A 1 106 ? -17.343 4.768 23.932 1.00 88.75 106 THR A O 1
ATOM 840 N N . THR A 1 107 ? -16.441 4.254 25.912 1.00 84.19 107 THR A N 1
ATOM 841 C CA . THR A 1 107 ? -15.301 3.513 25.342 1.00 84.19 107 THR A CA 1
ATOM 842 C C . THR A 1 107 ? -15.754 2.311 24.506 1.00 84.19 107 THR A C 1
ATOM 844 O O . THR A 1 107 ? -15.1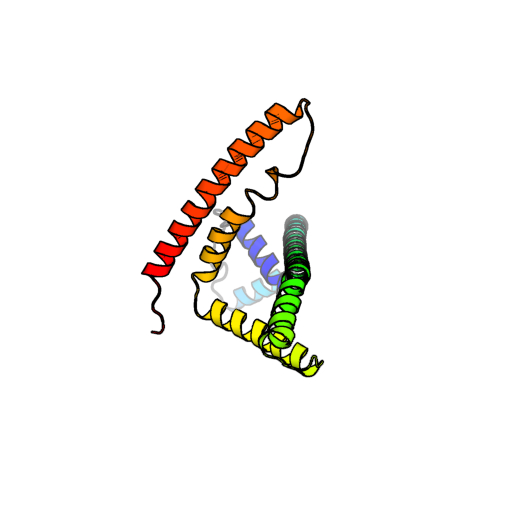29 1.988 23.499 1.00 84.19 107 THR A O 1
ATOM 847 N N . ILE A 1 108 ? -16.884 1.697 24.878 1.00 86.88 108 ILE A N 1
ATOM 848 C CA . ILE A 1 108 ? -17.509 0.595 24.136 1.00 86.88 108 ILE A CA 1
ATOM 849 C C . ILE A 1 108 ? -18.028 1.090 22.784 1.00 86.88 108 ILE A C 1
ATOM 851 O O . ILE A 1 108 ? -17.729 0.474 21.766 1.00 86.88 108 ILE A O 1
ATOM 855 N N . LEU A 1 109 ? -18.720 2.237 22.747 1.00 84.94 109 LEU A N 1
ATOM 856 C CA . LEU A 1 109 ? -19.176 2.843 21.492 1.00 84.94 109 LEU A CA 1
ATOM 857 C C . LEU A 1 109 ? -17.995 3.091 20.544 1.00 84.94 109 LEU A C 1
ATOM 859 O O . LEU A 1 109 ? -18.061 2.719 19.377 1.00 84.94 109 LEU A O 1
ATOM 863 N N . ARG A 1 110 ? -16.879 3.629 21.050 1.00 86.25 110 ARG A N 1
ATOM 864 C CA . ARG A 1 110 ? -15.662 3.856 20.247 1.00 86.25 110 ARG A CA 1
ATOM 865 C C . ARG A 1 110 ? -15.096 2.558 19.675 1.00 86.25 110 ARG A C 1
ATOM 867 O O . ARG A 1 110 ? -14.729 2.514 18.502 1.00 86.25 110 ARG A O 1
ATOM 874 N N . PHE A 1 111 ? -15.032 1.504 20.485 1.00 91.19 111 PHE A N 1
ATOM 875 C CA . PHE A 1 111 ? -14.551 0.196 20.044 1.00 91.19 111 PHE A CA 1
ATOM 876 C C . PHE A 1 111 ? -15.467 -0.432 18.982 1.00 91.19 111 PHE A C 1
ATOM 878 O O . PHE A 1 111 ? -14.977 -0.899 17.950 1.00 91.19 111 PHE A O 1
ATOM 885 N N . CYS A 1 112 ? -16.786 -0.385 19.188 1.00 89.50 112 CYS A N 1
ATOM 886 C CA . CYS A 1 112 ? -17.773 -0.885 18.231 1.00 89.50 112 CYS A CA 1
ATOM 887 C C . CYS A 1 112 ? -17.708 -0.130 16.900 1.00 89.50 112 CYS A C 1
ATOM 889 O O . CYS A 1 112 ? -17.656 -0.762 15.849 1.00 89.50 112 CYS A O 1
ATOM 891 N N . VAL A 1 113 ? -17.647 1.203 16.931 1.00 89.50 113 VAL A N 1
ATOM 892 C CA . VAL A 1 113 ? -17.585 2.046 15.724 1.00 89.50 113 VAL A CA 1
ATOM 893 C C . VAL A 1 113 ? -16.315 1.781 14.922 1.00 89.50 113 VAL A C 1
ATOM 895 O O . VAL A 1 113 ? -16.380 1.630 13.704 1.00 89.50 113 VAL A O 1
ATOM 898 N N . ARG A 1 114 ? -15.163 1.668 15.592 1.00 90.00 114 ARG A N 1
ATOM 899 C CA . ARG A 1 114 ? -13.890 1.345 14.931 1.00 90.00 114 ARG A CA 1
ATOM 900 C C . ARG A 1 114 ? -13.908 -0.047 14.307 1.00 90.00 114 ARG A C 1
ATOM 902 O O . ARG A 1 114 ? -13.522 -0.193 13.152 1.00 90.00 114 ARG A O 1
ATOM 909 N N . SER A 1 115 ? -14.389 -1.047 15.042 1.00 91.25 115 SER A N 1
ATOM 910 C CA . SER A 1 115 ? -14.460 -2.429 14.552 1.00 91.25 115 SER A CA 1
ATOM 911 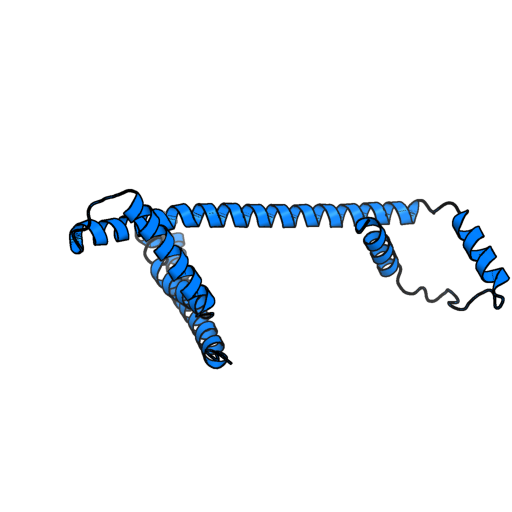C C . SER A 1 115 ? -15.429 -2.558 13.378 1.00 91.25 115 SER A C 1
ATOM 913 O O . SER A 1 115 ? -15.103 -3.189 12.376 1.00 91.25 115 SER A O 1
ATOM 915 N N . PHE A 1 116 ? -16.588 -1.902 13.464 1.00 91.19 116 PHE A N 1
ATOM 916 C CA . PHE A 1 116 ? -17.572 -1.870 12.388 1.00 91.19 116 PHE A CA 1
ATOM 917 C C . PHE A 1 116 ? -17.028 -1.180 11.136 1.00 91.19 116 PHE A C 1
ATOM 919 O O . PHE A 1 116 ? -17.163 -1.717 10.043 1.00 91.19 116 PHE A O 1
ATOM 926 N N . TYR A 1 117 ? -16.364 -0.031 11.282 1.00 88.69 117 TYR A N 1
ATOM 927 C CA . TYR A 1 117 ? -15.746 0.668 10.155 1.00 88.69 117 TYR A CA 1
ATOM 928 C C . TYR A 1 117 ? -14.698 -0.195 9.441 1.00 88.69 117 TYR A C 1
ATOM 930 O O . TYR A 1 117 ? -14.712 -0.304 8.214 1.00 88.69 117 TYR A O 1
ATOM 938 N N . VAL A 1 118 ? -13.809 -0.845 10.199 1.00 91.50 118 VAL A N 1
ATOM 939 C CA . VAL A 1 118 ? -12.780 -1.727 9.626 1.00 91.50 118 VAL A CA 1
ATOM 940 C C . VAL A 1 118 ? -13.423 -2.928 8.931 1.00 91.50 118 VAL A C 1
ATOM 942 O O . VAL A 1 118 ? -13.066 -3.239 7.799 1.00 91.50 118 VAL A O 1
ATOM 945 N N . ALA A 1 119 ? -14.418 -3.563 9.553 1.00 92.56 119 ALA A N 1
ATOM 946 C CA . ALA A 1 119 ? -15.138 -4.679 8.943 1.00 92.56 119 ALA A CA 1
ATOM 947 C C . ALA A 1 119 ? -15.876 -4.265 7.657 1.00 92.56 119 ALA A C 1
ATOM 949 O O . ALA A 1 119 ? -15.798 -4.965 6.650 1.00 92.56 119 ALA A O 1
ATOM 950 N N . ALA A 1 120 ? -16.543 -3.108 7.661 1.00 89.25 120 ALA A N 1
ATOM 951 C CA . ALA A 1 120 ? -17.265 -2.588 6.505 1.00 89.25 120 ALA A CA 1
ATOM 952 C C . ALA A 1 120 ? -16.317 -2.262 5.341 1.00 89.25 120 ALA A C 1
ATOM 954 O O . ALA A 1 120 ? -16.572 -2.653 4.205 1.00 89.25 120 ALA A O 1
ATOM 955 N N . THR A 1 121 ? -15.200 -1.586 5.616 1.00 87.75 121 THR A N 1
ATOM 956 C CA . THR A 1 121 ? -14.195 -1.254 4.590 1.00 87.75 121 THR A CA 1
ATOM 957 C C . THR A 1 121 ? -13.489 -2.494 4.041 1.00 87.75 121 THR A C 1
ATOM 959 O O . THR A 1 121 ? -13.279 -2.582 2.832 1.00 87.75 121 THR A O 1
ATOM 962 N N . MET A 1 122 ? -13.200 -3.490 4.884 1.00 89.06 122 MET A N 1
ATOM 963 C CA . MET A 1 122 ? -12.665 -4.787 4.457 1.00 89.06 122 MET A CA 1
ATOM 964 C C . MET A 1 122 ? -13.658 -5.545 3.567 1.00 89.06 122 MET A C 1
ATOM 966 O O . MET A 1 122 ? -13.275 -6.056 2.516 1.00 89.06 122 MET A O 1
ATOM 970 N N . PHE A 1 123 ? -14.939 -5.563 3.941 1.00 88.81 123 PHE A N 1
ATOM 971 C CA . PHE A 1 123 ? -15.997 -6.183 3.146 1.00 88.81 123 PHE A CA 1
ATOM 972 C C . PHE A 1 123 ? -16.158 -5.510 1.777 1.00 88.81 123 PHE A C 1
ATOM 974 O O . PHE A 1 123 ? -16.214 -6.197 0.756 1.00 88.81 123 PHE A O 1
ATOM 981 N N . LEU A 1 124 ? -16.174 -4.174 1.731 1.00 85.88 124 LEU A N 1
ATOM 982 C CA . LEU A 1 124 ? -16.248 -3.420 0.477 1.00 85.88 124 LEU A CA 1
ATOM 983 C C . LEU A 1 124 ? -15.022 -3.663 -0.412 1.00 85.88 124 LEU A C 1
ATOM 985 O O . LEU A 1 124 ? -15.183 -3.851 -1.615 1.00 85.88 124 LEU A O 1
ATOM 989 N N . GLY A 1 125 ? -13.821 -3.717 0.173 1.00 83.19 125 GLY A N 1
ATOM 990 C CA . GLY A 1 125 ? -12.585 -3.993 -0.562 1.00 83.19 125 GLY A CA 1
ATOM 991 C C . GLY A 1 125 ? -12.525 -5.403 -1.155 1.00 83.19 125 GLY A C 1
ATOM 992 O O . GLY A 1 125 ? -11.993 -5.578 -2.246 1.00 83.19 125 GLY A O 1
ATOM 993 N N . MET A 1 126 ? -13.098 -6.400 -0.475 1.00 83.38 126 MET A N 1
ATOM 994 C CA . MET A 1 126 ? -13.208 -7.765 -1.009 1.00 83.38 126 MET A CA 1
ATOM 995 C C . MET A 1 126 ? -14.318 -7.900 -2.051 1.00 83.38 126 MET A C 1
ATOM 997 O O . MET A 1 126 ? -14.157 -8.627 -3.026 1.00 83.38 126 MET A O 1
ATOM 1001 N N . THR A 1 127 ? -15.440 -7.210 -1.845 1.00 82.00 127 THR A N 1
ATOM 1002 C CA . THR A 1 127 ? -16.607 -7.309 -2.729 1.00 82.00 127 THR A CA 1
ATOM 1003 C C . THR A 1 127 ? -16.348 -6.610 -4.060 1.00 82.00 127 THR A C 1
ATOM 1005 O O . THR A 1 127 ? -16.678 -7.156 -5.107 1.00 82.00 127 THR A O 1
ATOM 1008 N N . PHE A 1 128 ? -15.733 -5.425 -4.047 1.00 82.00 128 PHE A N 1
ATOM 1009 C CA . PHE A 1 128 ? -15.538 -4.609 -5.243 1.00 82.00 128 PHE A CA 1
ATOM 1010 C C . PHE A 1 128 ? -14.056 -4.543 -5.646 1.00 82.00 128 PHE A C 1
ATOM 1012 O O . PHE A 1 128 ? -13.339 -3.659 -5.172 1.00 82.00 128 PHE A O 1
ATOM 1019 N N . PRO A 1 129 ? -13.585 -5.378 -6.593 1.00 76.06 129 PRO A N 1
ATOM 1020 C CA . PRO A 1 129 ? -12.201 -5.312 -7.079 1.00 76.06 129 PRO A CA 1
ATOM 1021 C C . PRO A 1 129 ? -11.880 -3.981 -7.791 1.00 76.06 129 PRO A C 1
ATOM 1023 O O . PRO A 1 129 ? -10.719 -3.605 -7.917 1.00 76.06 129 PRO A O 1
ATOM 1026 N N . ILE A 1 130 ? -12.915 -3.236 -8.200 1.00 82.12 130 ILE A N 1
ATOM 1027 C CA . ILE A 1 130 ? -12.853 -1.920 -8.859 1.00 82.12 130 ILE A CA 1
ATOM 1028 C C . ILE A 1 130 ? -12.544 -0.784 -7.860 1.00 82.12 130 ILE A C 1
ATOM 1030 O O . ILE A 1 130 ? -12.137 0.312 -8.250 1.00 82.12 130 ILE A O 1
ATOM 1034 N N . PHE A 1 131 ? -12.725 -1.019 -6.555 1.00 80.50 131 PHE A N 1
ATOM 1035 C CA . PHE A 1 131 ? -12.674 0.037 -5.538 1.00 80.50 131 PHE A CA 1
ATOM 1036 C C . PHE A 1 131 ? -11.313 0.747 -5.474 1.00 80.50 131 PHE A C 1
ATOM 1038 O O . PHE A 1 131 ? -11.258 1.952 -5.239 1.00 80.50 131 PHE A O 1
ATOM 1045 N N . GLY A 1 132 ? -10.220 0.032 -5.765 1.00 80.56 132 GLY A N 1
ATOM 1046 C CA . GLY A 1 132 ? -8.880 0.617 -5.858 1.00 80.56 132 GLY A CA 1
ATOM 1047 C C . GLY A 1 132 ? -8.753 1.669 -6.967 1.00 80.56 132 GLY A C 1
ATOM 1048 O O . GLY A 1 132 ? -8.281 2.773 -6.700 1.00 80.56 132 GLY A O 1
ATOM 1049 N N . GLY A 1 133 ? -9.241 1.367 -8.176 1.00 83.06 133 GLY A N 1
ATOM 1050 C CA . GLY A 1 133 ? -9.237 2.320 -9.295 1.00 83.06 133 GLY A CA 1
ATOM 1051 C C . GLY A 1 133 ? -10.160 3.514 -9.041 1.00 83.06 133 GLY A C 1
ATOM 1052 O O . GLY A 1 133 ? -9.831 4.653 -9.365 1.00 83.06 133 GLY A O 1
ATOM 1053 N N . LEU A 1 134 ? -11.290 3.286 -8.362 1.00 84.69 134 LEU A N 1
ATOM 1054 C CA . LEU A 1 134 ? -12.210 4.358 -7.976 1.00 84.69 134 LEU A CA 1
ATOM 1055 C C . LEU A 1 134 ? -11.587 5.332 -6.960 1.00 84.69 134 LEU A C 1
ATOM 1057 O O . LEU A 1 134 ? -11.730 6.548 -7.095 1.00 84.69 134 LEU A O 1
ATOM 1061 N N . LEU A 1 135 ? -10.878 4.820 -5.950 1.00 83.06 135 LEU A N 1
ATOM 1062 C CA . LEU A 1 135 ? -10.161 5.654 -4.980 1.00 83.06 135 LEU A CA 1
ATOM 1063 C C . LEU A 1 135 ? -9.031 6.450 -5.642 1.00 83.06 135 LEU A C 1
ATOM 1065 O O . LEU A 1 135 ? -8.856 7.628 -5.329 1.00 83.06 135 LEU A O 1
ATOM 1069 N N . ALA A 1 136 ? -8.300 5.834 -6.573 1.00 81.19 136 ALA A N 1
ATOM 1070 C CA . ALA A 1 136 ? -7.255 6.502 -7.344 1.00 81.19 136 ALA A CA 1
ATOM 1071 C C . ALA A 1 136 ? -7.826 7.623 -8.233 1.00 81.19 136 ALA A C 1
ATOM 1073 O O . ALA A 1 136 ? -7.276 8.726 -8.256 1.00 81.19 136 ALA A O 1
ATOM 1074 N N . PHE A 1 137 ? -8.979 7.389 -8.868 1.00 84.25 137 PHE A N 1
ATOM 1075 C CA . PHE A 1 137 ? -9.716 8.395 -9.637 1.00 84.25 137 PHE A CA 1
ATOM 1076 C C . PHE A 1 137 ? -10.064 9.629 -8.787 1.00 84.25 137 PHE A C 1
ATOM 1078 O O . PHE A 1 137 ? -9.724 10.751 -9.165 1.00 84.25 137 PHE A O 1
ATOM 1085 N N . PHE A 1 138 ? -10.677 9.446 -7.610 1.00 82.62 138 PHE A N 1
ATOM 1086 C CA . PHE A 1 138 ? -11.013 10.567 -6.717 1.00 82.62 138 PHE A CA 1
ATOM 1087 C C . PHE A 1 138 ? -9.781 11.223 -6.075 1.00 82.62 138 PHE A C 1
ATOM 1089 O O . PHE A 1 138 ? -9.768 12.440 -5.878 1.00 82.62 138 PHE A O 1
ATOM 1096 N N . GLY A 1 139 ? -8.727 10.450 -5.796 1.00 76.75 139 GLY A N 1
ATOM 1097 C CA . GLY A 1 139 ? -7.441 10.971 -5.333 1.00 76.75 139 GLY A CA 1
ATOM 1098 C C . GLY A 1 139 ? -6.810 11.928 -6.347 1.00 76.75 139 GLY A C 1
ATOM 1099 O O . GLY A 1 139 ? -6.382 13.021 -5.972 1.00 76.75 139 GLY A O 1
ATOM 1100 N N . GLY A 1 140 ? -6.844 11.580 -7.638 1.00 75.50 140 GLY A N 1
ATOM 1101 C CA . GLY A 1 140 ? -6.357 12.434 -8.727 1.00 75.50 140 GLY A CA 1
ATOM 1102 C C . GLY A 1 140 ? -7.014 13.822 -8.767 1.00 75.50 140 GLY A C 1
ATOM 1103 O O . GLY A 1 140 ? -6.329 14.817 -9.002 1.00 75.50 140 GLY A O 1
ATOM 1104 N N . PHE A 1 141 ? -8.311 13.919 -8.448 1.00 72.06 141 PHE A N 1
ATOM 1105 C CA . PHE A 1 141 ? -9.019 15.205 -8.346 1.00 72.06 141 PHE A CA 1
ATOM 1106 C C . PHE A 1 141 ? -8.681 15.998 -7.075 1.00 72.06 141 PHE A C 1
ATOM 1108 O O . PHE A 1 141 ? -8.644 17.227 -7.110 1.00 72.06 141 PHE A O 1
ATOM 1115 N N . ALA A 1 142 ? -8.450 15.323 -5.946 1.00 70.44 142 ALA A N 1
ATOM 1116 C CA . ALA A 1 142 ? -8.308 15.968 -4.637 1.00 70.44 142 ALA A CA 1
ATOM 1117 C C . ALA A 1 142 ? -6.902 16.544 -4.357 1.00 70.44 142 ALA A C 1
ATOM 1119 O O . ALA A 1 142 ? -6.772 17.513 -3.602 1.00 70.44 142 ALA A O 1
ATOM 1120 N N . PHE A 1 143 ? -5.845 15.976 -4.950 1.00 62.25 143 PHE A N 1
ATOM 1121 C CA . PHE A 1 143 ? -4.453 16.391 -4.693 1.00 62.25 143 PHE A CA 1
ATOM 1122 C C . PHE A 1 143 ? -3.968 17.566 -5.562 1.00 62.25 143 PHE A C 1
ATOM 1124 O O . PHE A 1 143 ? -3.032 18.278 -5.184 1.00 62.25 143 PHE A O 1
ATOM 1131 N N . ALA A 1 144 ? -4.620 17.817 -6.700 1.00 58.72 144 ALA A N 1
ATOM 1132 C CA . ALA A 1 144 ? -4.245 18.886 -7.625 1.00 58.72 144 ALA A CA 1
ATOM 1133 C C . ALA A 1 144 ? -4.526 20.323 -7.116 1.00 58.72 144 ALA A C 1
ATOM 1135 O O . ALA A 1 144 ? -3.734 21.206 -7.422 1.00 58.72 144 ALA A O 1
ATOM 1136 N N . PRO A 1 145 ? -5.569 20.620 -6.313 1.00 56.03 145 PRO A N 1
ATOM 1137 C CA . PRO A 1 145 ? -5.780 21.974 -5.780 1.00 56.03 145 PRO A CA 1
ATOM 1138 C C . PRO A 1 145 ? -4.932 22.269 -4.533 1.00 56.03 145 PRO A C 1
ATOM 1140 O O . PRO A 1 145 ? -4.439 23.380 -4.339 1.00 56.03 145 PRO A O 1
ATOM 1143 N N . THR A 1 146 ? -4.743 21.281 -3.659 1.00 57.81 146 THR A N 1
ATOM 1144 C CA . THR A 1 146 ? -4.199 21.492 -2.306 1.00 57.81 146 THR A CA 1
ATOM 1145 C C . THR A 1 146 ? -2.704 21.815 -2.285 1.00 57.81 146 THR A C 1
ATOM 1147 O O . THR A 1 146 ? -2.254 22.527 -1.389 1.00 57.81 146 THR A O 1
ATOM 1150 N N . THR A 1 147 ? -1.951 21.381 -3.301 1.00 56.47 147 THR A N 1
ATOM 1151 C CA . THR A 1 147 ? -0.501 21.633 -3.406 1.00 56.47 147 THR A CA 1
ATOM 1152 C C . THR A 1 147 ? -0.177 23.023 -3.974 1.00 56.47 147 THR A C 1
ATOM 1154 O O . THR A 1 147 ? 0.876 23.582 -3.678 1.00 56.47 147 THR A O 1
ATOM 1157 N N . TYR A 1 148 ? -1.086 23.624 -4.751 1.00 54.28 148 TYR A N 1
ATOM 1158 C CA . TYR A 1 148 ? -0.785 24.821 -5.550 1.00 54.28 148 TYR A CA 1
ATOM 1159 C C . TYR A 1 148 ? -1.366 26.123 -4.991 1.00 54.28 148 TYR A C 1
ATOM 1161 O O . TYR A 1 148 ? -0.861 27.201 -5.305 1.00 54.28 148 TYR A O 1
ATOM 1169 N N . PHE A 1 149 ? -2.388 26.061 -4.131 1.00 53.91 149 PHE A N 1
ATOM 1170 C CA . PHE A 1 149 ? -3.010 27.272 -3.579 1.00 53.91 149 PHE A CA 1
ATOM 1171 C C . PHE A 1 149 ? -2.266 27.889 -2.379 1.00 53.91 149 PHE A C 1
ATOM 1173 O O . PHE A 1 149 ? -2.603 28.998 -1.957 1.00 53.91 149 PHE A O 1
ATOM 1180 N N . ILE A 1 150 ? -1.228 27.244 -1.831 1.00 56.75 150 ILE A N 1
ATOM 1181 C CA . ILE A 1 150 ? -0.524 27.735 -0.634 1.00 56.75 150 ILE A CA 1
ATOM 1182 C C . ILE A 1 150 ? 0.851 28.322 -1.003 1.00 56.75 150 ILE A C 1
ATOM 1184 O O . ILE A 1 150 ? 1.875 27.655 -0.977 1.00 56.75 150 ILE A O 1
ATOM 1188 N N . ARG A 1 151 ? 0.806 29.626 -1.330 1.00 45.69 151 ARG A N 1
ATOM 1189 C CA . ARG A 1 151 ? 1.854 30.678 -1.296 1.00 45.69 151 ARG A CA 1
ATOM 1190 C C . ARG A 1 151 ? 3.293 30.298 -1.666 1.00 45.69 151 ARG A C 1
ATOM 1192 O O . ARG A 1 151 ? 3.983 29.763 -0.814 1.00 45.69 151 ARG A O 1
ATOM 1199 N N . LEU A 1 152 ? 3.825 30.928 -2.725 1.00 49.00 152 LEU A N 1
ATOM 1200 C CA . LEU A 1 152 ? 5.149 31.578 -2.687 1.00 49.00 152 LEU A CA 1
ATOM 1201 C C . LEU A 1 152 ? 5.185 32.856 -3.551 1.00 49.00 152 LEU A C 1
ATOM 1203 O O . LEU A 1 152 ? 4.661 32.907 -4.659 1.00 49.00 152 LEU A O 1
ATOM 1207 N N . LYS A 1 153 ? 5.780 33.909 -2.977 1.00 47.94 153 LYS A N 1
ATOM 1208 C CA . LYS A 1 153 ? 5.918 35.275 -3.509 1.00 47.94 153 LYS A CA 1
ATOM 1209 C C . LYS A 1 153 ? 6.881 35.343 -4.717 1.00 47.94 153 LYS A C 1
ATOM 1211 O O . LYS A 1 153 ? 7.764 34.505 -4.858 1.00 47.94 153 LYS A O 1
ATOM 1216 N N . TYR A 1 154 ? 6.697 36.375 -5.546 1.00 50.50 154 TYR A N 1
ATOM 1217 C CA . TYR A 1 154 ? 7.397 36.704 -6.801 1.00 50.50 154 TYR A CA 1
ATOM 1218 C C . TYR A 1 154 ? 8.939 36.520 -6.777 1.00 50.50 154 TYR A C 1
ATOM 1220 O O . TYR A 1 154 ? 9.629 37.168 -5.997 1.00 50.50 154 TYR A O 1
ATOM 1228 N N . GLY A 1 155 ? 9.466 35.665 -7.671 1.00 55.38 155 GLY A N 1
ATOM 1229 C CA . GLY A 1 155 ? 10.896 35.377 -7.931 1.00 55.38 155 GLY A CA 1
ATOM 1230 C C . GLY A 1 155 ? 11.060 34.300 -9.031 1.00 55.38 155 GLY A C 1
ATOM 1231 O O . GLY A 1 155 ? 10.038 33.890 -9.571 1.00 55.38 155 GLY A O 1
ATOM 1232 N N . LEU A 1 156 ? 12.280 33.796 -9.340 1.00 51.44 156 LEU A N 1
ATOM 1233 C CA . LEU A 1 156 ? 12.594 32.677 -10.294 1.00 51.44 156 LEU A CA 1
ATOM 1234 C C . LEU A 1 156 ? 11.638 31.461 -10.196 1.00 51.44 156 LEU A C 1
ATOM 1236 O O . LEU A 1 156 ? 11.448 30.709 -11.148 1.00 51.44 156 LEU A O 1
ATOM 1240 N N . SER A 1 157 ? 10.985 31.335 -9.044 1.00 58.44 157 SER A N 1
ATOM 1241 C CA . SER A 1 157 ? 9.794 30.536 -8.760 1.00 58.44 157 SER A CA 1
ATOM 1242 C C . SER A 1 157 ? 8.631 30.696 -9.762 1.00 58.44 157 SER A C 1
ATOM 1244 O O . SER A 1 157 ? 7.871 29.758 -9.922 1.00 58.44 157 SER A O 1
ATOM 1246 N N . TRP A 1 158 ? 8.466 31.813 -10.484 1.00 62.50 158 TRP A N 1
ATOM 1247 C CA . TRP A 1 158 ? 7.311 32.049 -11.372 1.00 62.50 158 TRP A CA 1
ATOM 1248 C C . TRP A 1 158 ? 7.250 31.058 -12.539 1.00 62.50 158 TRP A C 1
ATOM 1250 O O . TRP A 1 158 ? 6.214 30.435 -12.752 1.00 62.50 158 TRP A O 1
ATOM 1260 N N . TRP A 1 159 ? 8.365 30.845 -13.245 1.00 66.88 159 TRP A N 1
ATOM 1261 C CA . TRP A 1 159 ? 8.432 29.861 -14.332 1.00 66.88 159 TRP A CA 1
ATOM 1262 C C . TRP A 1 159 ? 8.334 28.427 -13.807 1.00 66.88 159 TRP A C 1
ATOM 1264 O O . TRP A 1 159 ? 7.613 27.615 -14.380 1.00 66.88 159 TRP A O 1
ATOM 1274 N N . ALA A 1 160 ? 8.992 28.125 -12.683 1.00 67.44 160 ALA A N 1
ATOM 1275 C CA . ALA A 1 160 ? 8.889 26.816 -12.040 1.00 67.44 160 ALA A CA 1
ATOM 1276 C C . ALA A 1 160 ? 7.453 26.526 -11.565 1.00 67.44 160 ALA A C 1
ATOM 1278 O O . ALA A 1 160 ? 6.969 25.410 -11.716 1.00 67.44 160 ALA A O 1
ATOM 1279 N N . ASN A 1 161 ? 6.744 27.539 -11.063 1.00 69.31 161 ASN A N 1
ATOM 1280 C CA . ASN A 1 161 ? 5.355 27.448 -10.636 1.00 69.31 161 ASN A CA 1
ATOM 1281 C C . ASN A 1 161 ? 4.418 27.269 -11.835 1.00 69.31 161 ASN A C 1
ATOM 1283 O O . ASN A 1 161 ? 3.559 26.403 -11.790 1.00 69.31 161 ASN A O 1
ATOM 1287 N N . TRP A 1 162 ? 4.613 27.998 -12.938 1.00 71.75 162 TRP A N 1
ATOM 1288 C CA . TRP A 1 162 ? 3.830 27.800 -14.166 1.00 71.75 162 TRP A CA 1
ATOM 1289 C C . TRP A 1 162 ? 4.027 26.414 -14.782 1.00 71.75 162 TRP A C 1
ATOM 1291 O O . TRP A 1 162 ? 3.047 25.780 -15.167 1.00 71.75 162 TRP A O 1
ATOM 1301 N N . VAL A 1 163 ? 5.265 25.915 -14.828 1.00 76.44 163 VAL A N 1
ATOM 1302 C CA . VAL A 1 163 ? 5.557 24.546 -15.281 1.00 76.44 163 VAL A CA 1
ATOM 1303 C C . VAL A 1 163 ? 4.932 23.525 -14.333 1.00 76.44 163 VAL A C 1
ATOM 1305 O O . VAL A 1 163 ? 4.307 22.575 -14.792 1.00 76.44 163 VAL A O 1
ATOM 1308 N N . CYS A 1 164 ? 5.028 23.740 -13.019 1.00 70.50 164 CYS A N 1
ATOM 1309 C CA . CYS A 1 164 ? 4.422 22.860 -12.028 1.00 70.50 164 CYS A CA 1
ATOM 1310 C C . CYS A 1 164 ? 2.888 22.879 -12.123 1.00 70.50 164 CYS A C 1
ATOM 1312 O O . CYS A 1 164 ? 2.280 21.824 -12.014 1.00 70.50 164 CYS A O 1
ATOM 1314 N N . ILE A 1 165 ? 2.257 24.030 -12.379 1.00 74.50 165 ILE A N 1
ATOM 1315 C CA . ILE A 1 165 ? 0.802 24.166 -12.570 1.00 74.50 165 ILE A CA 1
ATOM 1316 C C . ILE A 1 165 ? 0.368 23.471 -13.860 1.00 74.50 165 ILE A C 1
ATOM 1318 O O . ILE A 1 165 ? -0.580 22.691 -13.840 1.00 74.50 165 ILE A O 1
ATOM 1322 N N . ALA A 1 166 ? 1.067 23.703 -14.972 1.00 79.00 166 ALA A N 1
ATOM 1323 C CA . ALA A 1 166 ? 0.769 23.040 -16.239 1.00 79.00 166 ALA A CA 1
ATOM 1324 C C . ALA A 1 166 ? 0.918 21.515 -16.117 1.00 79.00 166 ALA A C 1
ATOM 1326 O O . ALA A 1 166 ? 0.049 20.769 -16.565 1.00 79.00 166 ALA A O 1
ATOM 1327 N N . PHE A 1 167 ? 1.973 21.054 -15.443 1.00 79.25 167 PHE A N 1
ATOM 1328 C CA . PHE A 1 167 ? 2.199 1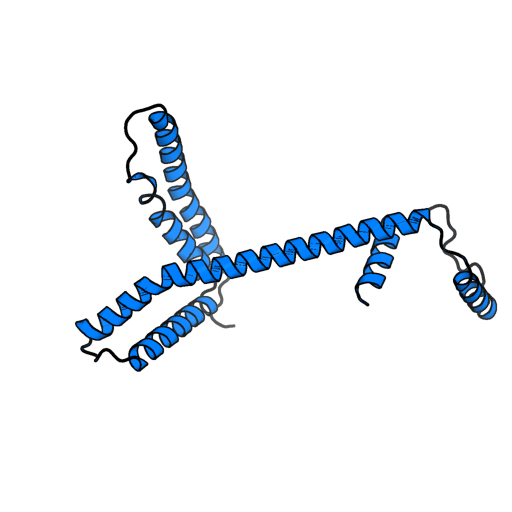9.639 -15.168 1.00 79.25 167 PHE A CA 1
ATOM 1329 C C . PHE A 1 167 ? 1.162 19.064 -14.192 1.00 79.25 167 PHE A C 1
ATOM 1331 O O . PHE A 1 167 ? 0.647 17.977 -14.423 1.00 79.25 167 PHE A O 1
ATOM 1338 N N . GLY A 1 168 ? 0.783 19.801 -13.148 1.00 76.00 168 GLY A N 1
ATOM 1339 C CA . GLY A 1 168 ? -0.246 19.402 -12.186 1.00 76.00 168 GLY A CA 1
ATOM 1340 C C . GLY A 1 168 ? -1.632 19.290 -12.820 1.00 76.00 168 GLY A C 1
ATOM 1341 O O . GLY A 1 168 ? -2.334 18.310 -12.584 1.00 76.00 168 GLY A O 1
ATOM 1342 N N . ILE A 1 169 ? -2.003 20.232 -13.693 1.00 80.00 169 ILE A N 1
ATOM 1343 C CA . ILE A 1 169 ? -3.244 20.171 -14.481 1.00 80.00 169 ILE A CA 1
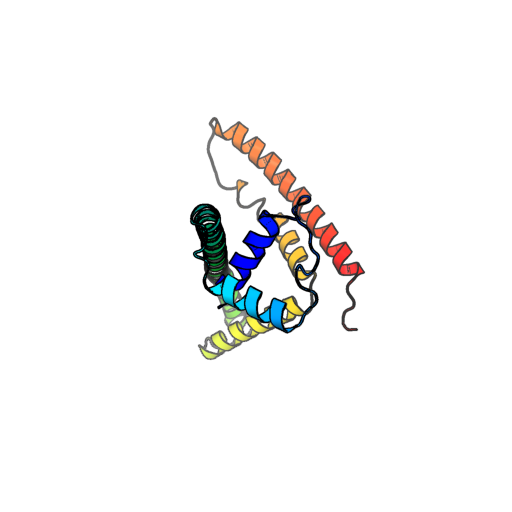ATOM 1344 C C . ILE A 1 169 ? -3.199 18.991 -15.456 1.00 80.00 169 ILE A C 1
ATOM 1346 O O . ILE A 1 169 ? -4.179 18.260 -15.579 1.00 80.00 169 ILE A O 1
ATOM 1350 N N . PHE A 1 170 ? -2.061 18.761 -16.113 1.00 83.12 170 PHE A N 1
ATOM 1351 C CA . PHE A 1 170 ? -1.885 17.614 -17.001 1.00 83.12 170 PHE A CA 1
ATOM 1352 C C . PHE A 1 170 ? -2.047 16.285 -16.249 1.00 83.12 170 PHE A C 1
ATOM 1354 O O . PHE A 1 170 ? -2.799 15.419 -16.693 1.00 83.12 170 PHE A O 1
ATOM 1361 N N . LEU A 1 171 ? -1.436 16.149 -15.068 1.00 79.50 171 LEU A N 1
ATOM 1362 C CA . LEU A 1 171 ? -1.610 14.986 -14.194 1.00 79.50 171 LEU A CA 1
ATOM 1363 C C . LEU A 1 171 ? -3.055 14.839 -13.700 1.00 79.50 171 LEU A C 1
ATOM 1365 O O . LEU A 1 171 ? -3.566 13.721 -13.678 1.00 79.50 171 LEU A O 1
ATOM 1369 N N . MET A 1 172 ? -3.733 15.943 -13.371 1.00 80.94 172 MET A N 1
ATOM 1370 C CA . MET A 1 172 ? -5.141 15.951 -12.951 1.00 80.94 172 MET A CA 1
ATOM 1371 C C . MET A 1 172 ? -6.091 15.490 -14.061 1.00 80.94 172 MET A C 1
ATOM 1373 O O . MET A 1 172 ? -7.158 14.972 -13.762 1.00 80.94 172 MET A O 1
ATOM 1377 N N . VAL A 1 173 ? -5.730 15.661 -15.334 1.00 83.62 173 VAL A N 1
ATOM 1378 C CA . VAL A 1 173 ? -6.527 15.162 -16.466 1.00 83.62 173 VAL A CA 1
ATOM 1379 C C . VAL A 1 173 ? -6.159 13.715 -16.790 1.00 83.62 173 VAL A C 1
ATOM 1381 O O . VAL A 1 173 ? -7.042 12.877 -16.963 1.00 83.62 173 VAL A O 1
ATOM 1384 N N . LEU A 1 174 ? -4.866 13.388 -16.838 1.00 85.75 174 LEU A N 1
ATOM 1385 C CA . LEU A 1 174 ? -4.411 12.050 -17.214 1.00 85.75 174 LEU A CA 1
ATOM 1386 C C . LEU A 1 174 ? -4.712 10.976 -16.164 1.00 85.75 174 LEU A C 1
ATOM 1388 O O . LEU A 1 174 ? -5.044 9.852 -16.542 1.00 85.75 174 LEU A O 1
ATOM 1392 N N . SER A 1 175 ? -4.605 11.300 -14.872 1.00 85.88 175 SER A N 1
ATOM 1393 C CA . SER A 1 175 ? -4.827 10.339 -13.782 1.00 85.88 175 SER A CA 1
ATOM 1394 C C . SER A 1 175 ? -6.268 9.797 -13.785 1.00 85.88 175 SER A C 1
ATOM 1396 O O . SER A 1 175 ? -6.431 8.580 -13.888 1.00 85.88 175 SER A O 1
ATOM 1398 N N . PRO A 1 176 ? -7.319 10.639 -13.822 1.00 85.81 176 PRO A N 1
ATOM 1399 C CA . PRO A 1 176 ? -8.692 10.173 -13.969 1.00 85.81 176 PRO A CA 1
ATOM 1400 C C . PRO A 1 176 ? -8.958 9.396 -15.261 1.00 85.81 176 PRO A C 1
ATOM 1402 O O . PRO A 1 176 ? -9.699 8.421 -15.229 1.00 85.81 176 PRO A O 1
ATOM 1405 N N . ILE A 1 177 ? -8.362 9.779 -16.397 1.00 88.19 177 ILE A N 1
ATOM 1406 C CA . ILE A 1 177 ? -8.561 9.069 -17.677 1.00 88.19 177 ILE A CA 1
ATOM 1407 C C . ILE A 1 177 ? -7.968 7.654 -17.620 1.00 88.19 177 ILE A C 1
ATOM 1409 O O . ILE A 1 177 ? -8.602 6.697 -18.074 1.00 88.19 177 ILE A O 1
ATOM 1413 N N . GLY A 1 178 ? -6.764 7.516 -17.056 1.00 86.38 178 GLY A N 1
ATOM 1414 C CA . GLY A 1 178 ? -6.109 6.224 -16.864 1.00 86.38 178 GLY A CA 1
ATOM 1415 C C . GLY A 1 178 ? -6.919 5.302 -15.954 1.00 86.38 178 GLY A C 1
ATOM 1416 O O . GLY A 1 178 ? -7.168 4.152 -16.318 1.00 86.38 178 GLY A O 1
ATOM 1417 N N . GLU A 1 179 ? -7.401 5.834 -14.830 1.00 87.38 179 GLU A N 1
ATOM 1418 C CA . GLU A 1 179 ? -8.202 5.067 -13.870 1.00 87.38 179 GLU A CA 1
ATOM 1419 C C . GLU A 1 179 ? -9.616 4.754 -14.383 1.00 87.38 179 GLU A C 1
ATOM 1421 O O . GLU A 1 179 ? -10.147 3.671 -14.155 1.00 87.38 179 GLU A O 1
ATOM 1426 N N . LEU A 1 180 ? -10.233 5.636 -15.175 1.00 87.62 180 LEU A N 1
ATOM 1427 C CA . LEU A 1 180 ? -11.504 5.317 -15.835 1.00 87.62 180 LEU A CA 1
ATOM 1428 C C . LEU A 1 180 ? -11.358 4.135 -16.799 1.00 87.62 180 LEU A C 1
ATOM 1430 O O . LEU A 1 180 ? -12.244 3.283 -16.868 1.00 87.62 180 LEU A O 1
ATOM 1434 N N . ARG A 1 181 ? -10.238 4.040 -17.526 1.00 87.62 181 ARG A N 1
ATOM 1435 C CA . ARG A 1 181 ? -9.974 2.905 -18.424 1.00 87.62 181 ARG A CA 1
ATOM 1436 C C . ARG A 1 181 ? -9.865 1.590 -17.649 1.00 87.62 181 ARG A C 1
ATOM 1438 O O . ARG A 1 181 ? -10.426 0.587 -18.094 1.00 87.62 181 ARG A O 1
ATOM 1445 N N . THR A 1 182 ? -9.132 1.574 -16.536 1.00 84.38 182 THR A N 1
ATOM 1446 C CA . THR A 1 182 ? -8.944 0.367 -15.712 1.00 84.38 182 THR A CA 1
ATOM 1447 C C . THR A 1 182 ? -10.262 -0.063 -15.076 1.00 84.38 182 THR A C 1
ATOM 1449 O O . THR A 1 182 ? -10.621 -1.234 -15.195 1.00 84.38 182 THR A O 1
ATOM 1452 N N . ILE A 1 183 ? -11.040 0.885 -14.544 1.00 85.50 183 ILE A N 1
ATOM 1453 C CA . ILE A 1 183 ? -12.393 0.651 -14.018 1.00 85.50 183 ILE A CA 1
ATOM 1454 C C . ILE A 1 183 ? -13.302 0.029 -15.084 1.00 85.50 183 ILE A C 1
ATOM 1456 O O . ILE A 1 183 ? -13.974 -0.960 -14.807 1.00 85.50 183 ILE A O 1
ATOM 1460 N N . VAL A 1 184 ? -13.325 0.566 -16.310 1.00 85.25 184 VAL A N 1
ATOM 1461 C CA . VAL A 1 184 ? -14.199 0.059 -17.387 1.00 85.25 184 VAL A CA 1
ATOM 1462 C C . VAL A 1 184 ? -13.832 -1.366 -17.797 1.00 85.25 184 VAL A C 1
ATOM 1464 O O . VAL A 1 184 ? -14.722 -2.168 -18.074 1.00 85.25 184 VAL A O 1
ATOM 1467 N N . ILE A 1 185 ? -12.542 -1.699 -17.848 1.00 85.06 185 ILE A N 1
ATOM 1468 C CA . ILE A 1 185 ? -12.094 -3.058 -18.188 1.00 85.06 185 ILE A CA 1
ATOM 1469 C C . ILE A 1 185 ? -12.449 -4.027 -17.058 1.00 85.06 185 ILE A C 1
ATOM 1471 O O . ILE A 1 185 ? -13.060 -5.060 -17.317 1.00 85.06 185 ILE A O 1
ATOM 1475 N N . GLN A 1 186 ? -12.167 -3.653 -15.809 1.00 81.94 186 GLN A N 1
ATOM 1476 C CA . GLN A 1 186 ? -12.512 -4.462 -14.639 1.00 81.94 186 GLN A CA 1
ATOM 1477 C C . GLN A 1 186 ? -14.028 -4.650 -14.494 1.00 81.94 186 GLN A C 1
ATOM 1479 O O . GLN A 1 186 ? -14.471 -5.736 -14.143 1.00 81.94 186 GLN A O 1
ATOM 1484 N N . ALA A 1 187 ? -14.834 -3.636 -14.818 1.00 81.81 187 ALA A N 1
ATOM 1485 C CA . ALA A 1 187 ? -16.293 -3.720 -14.792 1.00 81.81 187 ALA A CA 1
ATOM 1486 C C . ALA A 1 187 ? -16.866 -4.662 -15.863 1.00 81.81 187 ALA A C 1
ATOM 1488 O O . ALA A 1 187 ? -17.909 -5.269 -15.637 1.00 81.81 187 ALA A O 1
ATOM 1489 N N . LYS A 1 188 ? -16.202 -4.800 -17.020 1.00 80.25 188 LYS A N 1
ATOM 1490 C CA . LYS A 1 188 ? -16.635 -5.718 -18.089 1.00 80.25 188 LYS A CA 1
ATOM 1491 C C . LYS A 1 188 ? -16.405 -7.186 -17.742 1.00 80.25 188 LYS A C 1
ATOM 1493 O O . LYS A 1 188 ? -17.174 -8.033 -18.181 1.00 80.25 188 LYS A O 1
ATOM 1498 N N . GLU A 1 189 ? -15.355 -7.474 -16.982 1.00 76.94 189 GLU A N 1
ATOM 1499 C CA . GLU A 1 189 ? -14.981 -8.836 -16.579 1.00 76.94 189 GLU A CA 1
ATOM 1500 C C . GLU A 1 189 ? -15.596 -9.245 -15.230 1.00 76.94 189 GLU A C 1
ATOM 1502 O O . GLU A 1 189 ? -15.486 -10.397 -14.816 1.00 76.94 189 GLU A O 1
ATOM 1507 N N . TYR A 1 190 ? -16.271 -8.321 -14.541 1.00 69.81 190 TYR A N 1
ATOM 1508 C CA . TYR A 1 190 ? -16.803 -8.562 -13.208 1.00 69.81 190 TYR A CA 1
ATOM 1509 C C . TYR A 1 190 ? -18.093 -9.395 -13.241 1.00 69.81 190 TYR A C 1
ATOM 1511 O O . TYR A 1 190 ? -19.159 -8.928 -13.645 1.00 69.81 190 TYR A O 1
ATOM 1519 N N . GLN A 1 191 ? -17.998 -10.638 -12.770 1.00 64.62 191 GLN A N 1
ATOM 1520 C CA . GLN A 1 191 ? -19.135 -11.481 -12.405 1.00 64.62 191 GLN A CA 1
ATOM 1521 C C . GLN A 1 191 ? -19.272 -11.443 -10.880 1.00 64.62 191 GLN A C 1
ATOM 1523 O O . GLN A 1 191 ? -18.355 -11.838 -10.168 1.00 64.62 191 GLN A O 1
ATOM 1528 N N . PHE A 1 192 ? -20.399 -10.921 -10.384 1.00 60.12 192 PHE A N 1
ATOM 1529 C CA . PHE A 1 192 ? -20.589 -10.581 -8.967 1.00 60.12 192 PHE A CA 1
ATOM 1530 C C . PHE A 1 192 ? -20.416 -11.794 -8.038 1.00 60.12 192 PHE A C 1
ATOM 1532 O O . PHE A 1 192 ? -19.826 -11.656 -6.976 1.00 60.12 192 PHE A O 1
ATOM 1539 N N . TYR A 1 193 ? -20.908 -12.961 -8.464 1.00 54.78 193 TYR A N 1
ATOM 1540 C CA . TYR A 1 193 ? -20.737 -14.274 -7.842 1.00 54.78 193 TYR A CA 1
ATOM 1541 C C . TYR A 1 193 ? -21.035 -15.331 -8.919 1.00 54.78 193 TYR A C 1
ATOM 1543 O O . TYR A 1 193 ? -22.188 -15.469 -9.329 1.00 54.78 193 TYR A O 1
ATOM 1551 N N . SER A 1 194 ? -20.011 -16.042 -9.396 1.00 50.72 194 SER A N 1
ATOM 1552 C CA . SER A 1 194 ? -20.141 -17.300 -10.146 1.00 50.72 194 SER A CA 1
ATOM 1553 C C . SER A 1 194 ? -19.281 -18.368 -9.497 1.00 50.72 194 SER A C 1
ATOM 1555 O O . SER A 1 194 ? -18.260 -18.000 -8.875 1.00 50.72 194 SER A O 1
#

Radius of gyration: 31.08 Å; chains: 1; bounding box: 67×88×53 Å